Protein AF-A0A2K4IBQ2-F1 (afdb_monomer_lite)

Secondary structure (DSSP, 8-state):
---PEETTEEHHHHHHHHHHHHHHHHHHHHHHHHTT-----HHHHHHH-HHHHHHHHHHHS--TT------PPTT-----SS--TTTTHHHHHTTT-EEEEEEE-TTTTTSSS--TT-TTTTTSSEEEEEEEPPHHHHHHHHHHHHHHHS-PPPSSS-SS--EEEEEE-TTT--EEEEEE-HHHHHHHTHHHHHHHHHHHH--PPP-SSS------HHHHHTTPPPPP------------PPP---S-------SSHHHHHHHHHHHHHHHHTT--

Structure (mmCIF, N/CA/C/O backbone):
data_AF-A0A2K4IBQ2-F1
#
_entry.id   AF-A0A2K4IBQ2-F1
#
loop_
_atom_site.group_PDB
_atom_site.id
_atom_site.type_symbol
_atom_site.label_atom_id
_atom_site.label_alt_id
_atom_site.label_comp_id
_atom_site.label_asym_id
_atom_site.label_entity_id
_atom_site.label_seq_id
_atom_site.pdbx_PDB_ins_code
_atom_site.Cartn_x
_atom_site.Cartn_y
_atom_site.Cartn_z
_atom_site.occupancy
_atom_site.B_iso_or_equiv
_atom_site.auth_seq_id
_atom_site.auth_comp_id
_atom_site.auth_asym_id
_atom_site.auth_atom_id
_atom_site.pdbx_PDB_model_num
ATOM 1 N N . MET A 1 1 ? -8.026 -17.356 6.591 1.00 37.12 1 MET A N 1
ATOM 2 C CA . MET A 1 1 ? -8.397 -17.033 7.988 1.00 37.12 1 MET A CA 1
ATOM 3 C C . MET A 1 1 ? -7.192 -16.357 8.621 1.00 37.12 1 MET A C 1
ATOM 5 O O . MET A 1 1 ? -6.354 -17.032 9.202 1.00 37.12 1 MET A O 1
ATOM 9 N N . ASN A 1 2 ? -7.039 -15.050 8.406 1.00 40.22 2 ASN A N 1
ATOM 10 C CA . ASN A 1 2 ? -5.830 -14.327 8.803 1.00 40.22 2 ASN A CA 1
ATOM 11 C C . ASN A 1 2 ? -6.091 -13.674 10.156 1.00 40.22 2 ASN A C 1
ATOM 13 O O . ASN A 1 2 ? -6.884 -12.743 10.262 1.00 40.22 2 ASN A O 1
ATOM 17 N N . ASN A 1 3 ? -5.485 -14.250 11.186 1.00 39.59 3 ASN A N 1
ATOM 18 C CA . ASN A 1 3 ? -5.593 -13.808 12.565 1.00 39.59 3 ASN A CA 1
ATOM 19 C C . ASN A 1 3 ? -4.588 -12.661 12.770 1.00 39.59 3 ASN A C 1
ATOM 21 O O . ASN A 1 3 ? -3.391 -12.914 12.629 1.00 39.59 3 ASN A O 1
ATOM 25 N N . PRO A 1 4 ? -5.025 -11.415 13.019 1.00 43.09 4 PRO A N 1
ATOM 26 C CA . PRO A 1 4 ? -4.106 -10.298 13.170 1.00 43.09 4 PRO A CA 1
ATOM 27 C C . PRO A 1 4 ? -3.292 -10.458 14.458 1.00 43.09 4 PRO A C 1
ATOM 29 O O . PRO A 1 4 ? -3.833 -10.724 15.535 1.00 43.09 4 PRO A O 1
ATOM 32 N N . THR A 1 5 ? -1.978 -10.334 14.312 1.00 41.09 5 THR A N 1
ATOM 33 C CA . THR A 1 5 ? -0.999 -10.384 15.395 1.00 41.09 5 THR A CA 1
ATOM 34 C C . THR A 1 5 ? -0.807 -8.968 15.925 1.00 41.09 5 THR A C 1
ATOM 36 O O . THR A 1 5 ? -0.371 -8.094 15.178 1.00 41.09 5 THR A O 1
ATOM 39 N N . ILE A 1 6 ? -1.138 -8.741 17.193 1.00 50.38 6 ILE A N 1
ATOM 40 C CA . ILE A 1 6 ? -0.760 -7.531 17.929 1.00 50.38 6 ILE A CA 1
ATOM 41 C C . ILE A 1 6 ? 0.424 -7.971 18.801 1.00 50.38 6 ILE A C 1
ATOM 43 O O . ILE A 1 6 ? 0.304 -8.938 19.546 1.00 50.38 6 ILE A O 1
ATOM 47 N N . ASP A 1 7 ? 1.600 -7.368 18.611 1.00 47.75 7 ASP A N 1
ATOM 48 C CA . ASP A 1 7 ? 2.823 -7.641 19.389 1.00 47.75 7 ASP A CA 1
ATOM 49 C C . ASP A 1 7 ? 3.232 -9.125 19.513 1.00 47.75 7 ASP A C 1
ATOM 51 O O . ASP A 1 7 ? 3.530 -9.639 20.588 1.00 47.75 7 ASP A O 1
ATOM 55 N N . GLY A 1 8 ? 3.248 -9.853 18.391 1.00 53.50 8 GLY A N 1
ATOM 56 C CA . GLY A 1 8 ? 3.723 -11.247 18.340 1.00 53.50 8 GLY A CA 1
ATOM 57 C C . GLY A 1 8 ? 2.769 -12.295 18.935 1.00 53.50 8 GLY A C 1
ATOM 58 O O . GLY A 1 8 ? 2.979 -13.489 18.726 1.00 53.50 8 GLY A O 1
ATOM 59 N N . LEU A 1 9 ? 1.682 -11.880 19.591 1.00 57.78 9 LEU A N 1
ATOM 60 C CA . LEU A 1 9 ? 0.636 -12.753 20.119 1.00 57.78 9 LEU A CA 1
ATOM 61 C C . LEU A 1 9 ? -0.631 -12.616 19.268 1.00 57.78 9 LEU A C 1
ATOM 63 O O . LEU A 1 9 ? -1.171 -11.534 19.043 1.00 57.78 9 LEU A O 1
ATOM 67 N N . SER A 1 10 ? -1.110 -13.738 18.730 1.00 76.00 10 SER A N 1
ATOM 68 C CA . SER A 1 10 ? -2.343 -13.728 17.940 1.00 76.00 10 SER A CA 1
ATOM 69 C C . SER A 1 10 ? -3.549 -13.459 18.847 1.00 76.00 10 SER A C 1
ATOM 71 O O . SER A 1 10 ? -3.606 -13.999 19.951 1.00 76.00 10 SER A O 1
ATOM 73 N N . ARG A 1 11 ? -4.552 -12.699 18.386 1.00 79.12 11 ARG A N 1
ATOM 74 C CA . ARG A 1 11 ? -5.800 -12.457 19.146 1.00 79.12 11 ARG A CA 1
ATOM 75 C C . ARG A 1 11 ? -6.415 -13.751 19.698 1.00 79.12 11 ARG A C 1
ATOM 77 O O . ARG A 1 11 ? -6.799 -13.823 20.857 1.00 79.12 11 ARG A O 1
ATOM 84 N N . LYS A 1 12 ? -6.410 -14.810 18.886 1.00 80.44 12 LYS A N 1
ATOM 85 C CA . LYS A 1 12 ? -6.842 -16.160 19.292 1.00 80.44 12 LYS A CA 1
ATOM 86 C C . LYS A 1 12 ? -6.064 -16.724 20.488 1.00 80.44 12 LYS A C 1
ATOM 88 O O . LYS A 1 12 ? -6.652 -17.423 21.301 1.00 80.44 12 LYS A O 1
ATOM 93 N N . ALA A 1 13 ? -4.767 -16.439 20.603 1.00 83.31 13 ALA A N 1
ATOM 94 C CA . ALA A 1 13 ? -3.964 -16.854 21.754 1.00 83.31 13 ALA A CA 1
ATOM 95 C C . ALA A 1 13 ? -4.383 -16.101 23.028 1.00 83.31 13 ALA A C 1
ATOM 97 O O . ALA A 1 13 ? -4.489 -16.715 24.085 1.00 83.31 13 ALA A O 1
ATOM 98 N N . LEU A 1 14 ? -4.705 -14.807 22.917 1.00 84.44 14 LEU A N 1
ATOM 99 C CA . LEU A 1 14 ? -5.249 -14.013 24.026 1.00 84.44 14 LEU A CA 1
ATOM 100 C C . LEU A 1 14 ? -6.639 -14.516 24.456 1.00 84.44 14 LEU A C 1
ATOM 102 O O . LEU A 1 14 ? -6.890 -14.703 25.644 1.00 84.44 14 LEU A O 1
ATOM 106 N N . GLU A 1 15 ? -7.520 -14.820 23.498 1.00 86.31 15 GLU A N 1
ATOM 107 C CA . GLU A 1 15 ? -8.837 -15.423 23.764 1.00 86.31 15 GLU A CA 1
ATOM 108 C C . GLU A 1 15 ? -8.707 -16.800 24.437 1.00 86.31 15 GLU A C 1
ATOM 110 O O . GLU A 1 15 ? -9.430 -17.107 25.386 1.00 86.31 15 GLU A O 1
ATOM 115 N N . GLN A 1 16 ? -7.756 -17.624 23.984 1.00 89.00 16 GLN A N 1
ATOM 116 C CA . GLN A 1 16 ? -7.459 -18.921 24.593 1.00 89.00 16 GLN A CA 1
ATOM 117 C C . GLN A 1 16 ? -6.915 -18.784 26.019 1.00 89.00 16 GLN A C 1
ATOM 119 O O . GLN A 1 16 ? -7.328 -19.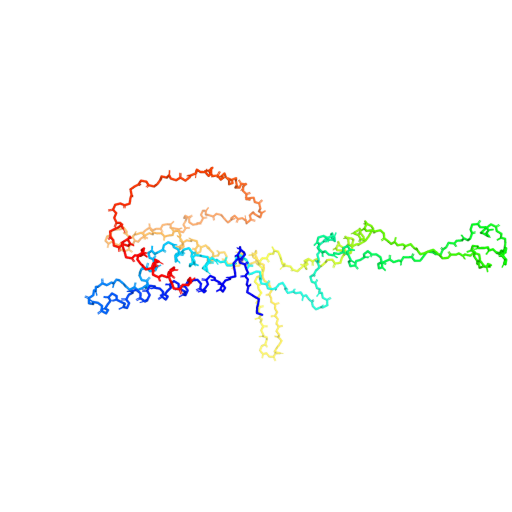553 26.887 1.00 89.00 16 GLN A O 1
ATOM 124 N N . ALA A 1 17 ? -6.042 -17.809 26.280 1.00 88.06 17 ALA A N 1
ATOM 125 C CA . ALA A 1 17 ? -5.514 -17.538 27.615 1.00 88.06 17 ALA A CA 1
ATOM 126 C C . ALA A 1 17 ? -6.625 -17.099 28.582 1.00 88.06 17 ALA A C 1
ATOM 128 O O . ALA A 1 17 ? -6.758 -17.663 29.669 1.00 88.06 17 ALA A O 1
ATOM 129 N N . LEU A 1 18 ? -7.489 -16.170 28.156 1.00 89.44 18 LEU A N 1
ATOM 130 C CA . LEU A 1 18 ? -8.627 -15.715 28.957 1.00 89.44 18 LEU A CA 1
ATOM 131 C C . LEU A 1 18 ? -9.602 -16.867 29.265 1.00 89.44 18 LEU A C 1
ATOM 133 O O . LEU A 1 18 ? -10.096 -16.998 30.386 1.00 89.44 18 LEU A O 1
ATOM 137 N N . LEU A 1 19 ? -9.858 -17.733 28.279 1.00 90.81 19 LEU A N 1
ATOM 138 C CA . LEU A 1 19 ? -10.710 -18.908 28.451 1.00 90.81 19 LEU A CA 1
ATOM 139 C C . LEU A 1 19 ? -10.093 -19.935 29.411 1.00 90.81 19 LEU A C 1
ATOM 141 O O . LEU A 1 19 ? -10.813 -20.527 30.215 1.00 90.81 19 LEU A O 1
ATOM 145 N N . ALA A 1 20 ? -8.778 -20.153 29.338 1.00 90.88 20 ALA A N 1
ATOM 146 C CA . ALA A 1 20 ? -8.067 -21.035 30.258 1.00 90.88 20 ALA A CA 1
ATOM 147 C C . ALA A 1 20 ? -8.159 -20.519 31.700 1.00 90.88 20 ALA A C 1
ATOM 149 O O . ALA A 1 20 ? -8.522 -21.285 32.590 1.00 90.88 20 ALA A O 1
ATOM 150 N N . MET A 1 21 ? -7.944 -19.217 31.915 1.00 89.44 21 MET A N 1
ATOM 151 C CA . MET A 1 21 ? -8.135 -18.592 33.227 1.00 89.44 21 MET A CA 1
ATOM 152 C C . MET A 1 21 ? -9.562 -18.785 33.735 1.00 89.44 21 MET A C 1
ATOM 154 O O . MET A 1 21 ? -9.745 -19.244 34.859 1.00 89.44 21 MET A O 1
ATOM 158 N N . LYS A 1 22 ? -10.581 -18.539 32.898 1.00 91.38 22 LYS A N 1
ATOM 159 C CA . LYS A 1 22 ? -11.984 -18.746 33.292 1.00 91.38 22 LYS A CA 1
ATOM 160 C C . LYS A 1 22 ? -12.249 -20.165 33.801 1.00 91.38 22 LYS A C 1
ATOM 162 O O . LYS A 1 22 ? -12.952 -20.336 34.791 1.00 91.38 22 LYS A O 1
ATOM 167 N N . ARG A 1 23 ? -11.668 -21.180 33.155 1.00 90.69 23 ARG A N 1
ATOM 168 C CA . ARG A 1 23 ? -11.810 -22.582 33.584 1.00 90.69 23 ARG A CA 1
ATOM 169 C C . ARG A 1 23 ? -11.175 -22.849 34.947 1.00 90.69 23 ARG A C 1
ATOM 171 O O . ARG A 1 23 ? -11.737 -23.621 35.712 1.00 90.69 23 ARG A O 1
ATOM 178 N N . ILE A 1 24 ? -10.045 -22.212 35.252 1.00 89.12 24 ILE A N 1
ATOM 179 C CA . ILE A 1 24 ? -9.370 -22.352 36.550 1.00 89.12 24 ILE A CA 1
ATOM 180 C C . ILE A 1 24 ? -10.236 -21.752 37.663 1.00 89.12 24 ILE A C 1
ATOM 182 O O . ILE A 1 24 ? -10.503 -22.428 38.652 1.00 89.12 24 ILE A O 1
ATOM 186 N N . TYR A 1 25 ? -10.739 -20.526 37.475 1.00 88.75 25 TYR A N 1
ATOM 187 C CA . TYR A 1 25 ? -11.632 -19.894 38.454 1.00 88.75 25 TYR A CA 1
ATOM 188 C C . TYR A 1 25 ? -12.931 -20.680 38.647 1.00 88.75 25 TYR A C 1
ATOM 190 O O . TYR A 1 25 ? -13.394 -20.809 39.775 1.00 88.75 25 TYR A O 1
ATOM 198 N N . GLN A 1 26 ? -13.494 -21.239 37.571 1.00 90.50 26 GLN A N 1
ATOM 199 C CA . GLN A 1 26 ? -14.677 -22.092 37.667 1.00 90.50 26 GLN A CA 1
ATOM 200 C C . GLN A 1 26 ? -14.398 -23.354 38.491 1.00 90.50 26 GLN A C 1
ATOM 202 O O . GLN A 1 26 ? -15.150 -23.654 39.408 1.00 90.50 26 GLN A O 1
ATOM 207 N N . ALA A 1 27 ? -13.295 -24.056 38.215 1.00 90.38 27 ALA A N 1
ATOM 208 C CA . ALA A 1 27 ? -12.945 -25.274 38.940 1.00 90.38 27 ALA A CA 1
ATOM 209 C C . ALA A 1 27 ? -12.703 -25.017 40.439 1.00 90.38 27 ALA A C 1
ATOM 211 O O . ALA A 1 27 ? -13.130 -25.813 41.271 1.00 90.38 27 ALA A O 1
ATOM 212 N N . GLY A 1 28 ? -12.048 -23.903 40.786 1.00 87.56 28 GLY A N 1
ATOM 213 C CA . GLY A 1 28 ? -11.855 -23.505 42.183 1.00 87.56 28 GLY A CA 1
ATOM 214 C C . GLY A 1 28 ? -13.169 -23.144 42.880 1.00 87.56 28 GLY A C 1
ATOM 215 O O . GLY A 1 28 ? -13.409 -23.579 44.003 1.00 87.56 28 GLY A O 1
ATOM 216 N N . TYR A 1 29 ? -14.047 -22.403 42.198 1.00 89.00 29 TYR A N 1
ATOM 217 C CA . TYR A 1 29 ? -15.382 -22.085 42.703 1.00 89.00 29 TYR A CA 1
ATOM 218 C C . TYR A 1 29 ? -16.193 -23.353 42.993 1.00 89.00 29 TYR A C 1
ATOM 220 O O . TYR A 1 29 ? -16.695 -23.506 44.104 1.00 89.00 29 TYR A O 1
ATOM 228 N N . ASP A 1 30 ? -16.260 -24.282 42.036 1.00 89.00 30 ASP A N 1
ATOM 229 C CA . ASP A 1 30 ? -17.024 -25.526 42.176 1.00 89.00 30 ASP A CA 1
ATOM 230 C C . ASP A 1 30 ? -16.545 -26.333 43.397 1.00 89.00 30 ASP A C 1
ATOM 232 O O . ASP A 1 30 ? -17.361 -26.759 44.212 1.00 89.00 30 ASP A O 1
ATOM 236 N N . GLN A 1 31 ? -15.226 -26.449 43.599 1.00 89.94 31 GLN A N 1
ATOM 237 C CA . GLN A 1 31 ? -14.650 -27.136 44.763 1.00 89.94 31 GLN A CA 1
ATOM 238 C C . GLN A 1 31 ? -15.016 -26.474 46.098 1.00 89.94 31 GLN A C 1
ATOM 240 O O . GLN A 1 31 ? -15.337 -27.169 47.063 1.00 89.94 31 GLN A O 1
ATOM 245 N N . ILE A 1 32 ? -14.975 -25.140 46.174 1.00 83.75 32 ILE A N 1
ATOM 246 C CA . ILE A 1 32 ? -15.305 -24.415 47.410 1.00 83.75 32 ILE A CA 1
ATOM 247 C C . ILE A 1 32 ? -16.786 -24.597 47.753 1.00 83.75 32 ILE A C 1
ATOM 249 O O . ILE A 1 32 ? -17.125 -24.824 48.916 1.00 83.75 32 ILE A O 1
ATOM 253 N N . ILE A 1 33 ? -17.663 -24.533 46.750 1.00 88.19 33 ILE A N 1
ATOM 254 C CA . ILE A 1 33 ? -19.101 -24.738 46.938 1.00 88.19 33 ILE A CA 1
ATOM 255 C C . ILE A 1 33 ? -19.401 -26.189 47.340 1.00 88.19 33 ILE A C 1
ATOM 257 O O . ILE A 1 33 ? -20.186 -26.411 48.261 1.00 88.19 33 ILE A O 1
ATOM 261 N N . GLU A 1 34 ? -18.748 -27.178 46.721 1.00 90.69 34 GLU A N 1
ATOM 262 C CA . GLU A 1 34 ? -18.882 -28.595 47.095 1.00 90.69 34 GLU A CA 1
ATOM 263 C C . GLU A 1 34 ? -18.425 -28.873 48.534 1.00 90.69 34 GLU A C 1
ATOM 265 O O . GLU A 1 34 ? -19.035 -29.684 49.233 1.00 90.69 34 GLU A O 1
ATOM 270 N N . ALA A 1 35 ? -17.403 -28.162 49.014 1.00 89.50 35 ALA A N 1
ATOM 271 C CA . ALA A 1 35 ? -16.943 -28.231 50.399 1.00 89.50 35 ALA A CA 1
ATOM 272 C C . ALA A 1 35 ? -17.865 -27.499 51.401 1.00 89.50 35 ALA A C 1
ATOM 274 O O . ALA A 1 35 ? -17.574 -27.473 52.598 1.00 89.50 35 ALA A O 1
ATOM 275 N N . GLY A 1 36 ? -18.972 -26.903 50.938 1.00 90.75 36 GLY A N 1
ATOM 276 C CA . GLY A 1 36 ? -19.903 -26.127 51.762 1.00 90.75 36 GLY A CA 1
ATOM 277 C C . GLY A 1 36 ? -19.395 -24.730 52.129 1.00 90.75 36 GLY A C 1
ATOM 278 O O . GLY A 1 36 ? -19.924 -24.106 53.050 1.00 90.75 36 GLY A O 1
ATOM 279 N N . GLY A 1 37 ? -18.360 -24.245 51.442 1.00 85.88 37 GLY A N 1
ATOM 280 C CA . GLY A 1 37 ? -17.843 -22.891 51.583 1.00 85.88 37 GLY A CA 1
ATOM 281 C C . GLY A 1 37 ? -18.672 -21.861 50.817 1.00 85.88 37 GLY A C 1
ATOM 282 O O . GLY A 1 37 ? -19.561 -22.190 50.031 1.00 85.88 37 GLY A O 1
ATOM 283 N N . GLN A 1 38 ? -18.352 -20.585 51.031 1.00 88.06 38 GLN A N 1
ATOM 284 C CA . GLN A 1 38 ? -18.934 -19.478 50.279 1.00 88.06 38 GLN A CA 1
ATOM 285 C C . GLN A 1 38 ? -17.830 -18.730 49.532 1.00 88.06 38 GLN A C 1
ATOM 287 O O . GLN A 1 38 ? -16.824 -18.342 50.122 1.00 88.06 38 GLN A O 1
ATOM 292 N N . CYS A 1 39 ? -18.024 -18.554 48.227 1.00 84.38 39 CYS A N 1
ATOM 293 C CA . CYS A 1 39 ? -17.076 -17.922 47.317 1.00 84.38 39 CYS A CA 1
ATOM 294 C C . CYS A 1 39 ? -17.819 -16.945 46.402 1.00 84.38 39 CYS A C 1
ATOM 296 O O . CYS A 1 39 ? -18.976 -17.184 46.040 1.00 84.38 39 CYS A O 1
ATOM 298 N N . ASP A 1 40 ? -17.152 -15.857 46.024 1.00 88.25 40 ASP A N 1
ATOM 299 C CA . ASP A 1 40 ? -17.647 -14.965 44.981 1.00 88.25 40 ASP A CA 1
ATOM 300 C C . ASP A 1 40 ? -17.691 -15.684 43.627 1.00 88.25 40 ASP A C 1
ATOM 302 O O . ASP A 1 40 ? -16.987 -16.664 43.385 1.00 88.25 40 ASP A O 1
ATOM 306 N N . THR A 1 41 ? -18.523 -15.193 42.710 1.00 87.81 41 THR A N 1
ATOM 307 C CA . THR A 1 41 ? -18.623 -15.798 41.373 1.00 87.81 41 THR A CA 1
ATOM 308 C C . THR A 1 41 ? -17.291 -15.714 40.608 1.00 87.81 41 THR A C 1
ATOM 310 O O . THR A 1 41 ? -16.567 -14.719 40.743 1.00 87.81 41 THR A O 1
ATOM 313 N N . PRO A 1 42 ? -16.971 -16.700 39.748 1.00 86.25 42 PRO A N 1
ATOM 314 C CA . PRO A 1 42 ? -15.776 -16.679 38.902 1.00 86.25 42 PRO A CA 1
ATOM 315 C C . PRO A 1 42 ? -15.625 -15.390 38.091 1.00 86.25 42 PRO A C 1
ATOM 317 O O . PRO A 1 42 ? -14.526 -14.851 37.978 1.00 86.25 42 PRO A O 1
ATOM 320 N N . GLU A 1 43 ? -16.723 -14.849 37.561 1.00 86.81 43 GLU A N 1
ATOM 321 C CA . GLU A 1 43 ? -16.732 -13.576 36.842 1.00 86.81 43 GLU A CA 1
ATOM 322 C C . GLU A 1 43 ? -16.258 -12.403 37.708 1.00 86.81 43 GLU A C 1
ATOM 324 O O . GLU A 1 43 ? -15.477 -11.574 37.231 1.00 86.81 43 GLU A O 1
ATOM 329 N N . TYR A 1 44 ? -16.705 -12.344 38.964 1.00 85.94 44 TYR A N 1
ATOM 330 C CA . TYR A 1 44 ? -16.327 -11.297 39.910 1.00 85.94 44 TYR A CA 1
ATOM 331 C C . TYR A 1 44 ? -14.856 -11.423 40.322 1.00 85.94 44 TYR A C 1
ATOM 333 O O . TYR A 1 44 ? -14.115 -10.441 40.275 1.00 85.94 44 TYR A O 1
ATOM 341 N N . MET A 1 45 ? -14.394 -12.644 40.605 1.00 85.19 45 MET A N 1
ATOM 342 C CA . MET A 1 45 ? -12.982 -12.910 40.900 1.00 85.19 45 MET A CA 1
ATOM 343 C C . MET A 1 45 ? -12.071 -12.526 39.724 1.00 85.19 45 MET A C 1
ATOM 345 O O . MET A 1 45 ? -11.071 -11.833 39.903 1.00 85.19 45 MET A O 1
ATOM 349 N N . MET A 1 46 ? -12.457 -12.882 38.495 1.00 86.75 46 MET A N 1
ATOM 350 C CA . MET A 1 46 ? -11.731 -12.492 37.283 1.00 86.75 46 MET A CA 1
ATOM 351 C C . MET A 1 46 ? -11.797 -10.990 36.979 1.00 86.75 46 MET A C 1
ATOM 353 O O . MET A 1 46 ? -10.981 -10.490 36.212 1.00 86.75 46 MET A O 1
ATOM 357 N N . ALA A 1 47 ? -12.786 -10.252 37.486 1.00 84.75 47 ALA A N 1
ATOM 358 C CA . ALA A 1 47 ? -12.831 -8.798 37.327 1.00 84.75 47 ALA A CA 1
ATOM 359 C C . ALA A 1 47 ? -11.796 -8.095 38.223 1.00 84.75 47 ALA A C 1
ATOM 361 O O . ALA A 1 47 ? -11.258 -7.056 37.834 1.00 84.75 47 ALA A O 1
ATOM 362 N N . GLY A 1 48 ? -11.500 -8.675 39.391 1.00 81.75 48 GLY A N 1
ATOM 363 C CA . GLY A 1 48 ? -10.460 -8.204 40.307 1.00 81.75 48 GLY A CA 1
ATOM 364 C C . GLY A 1 48 ? -9.039 -8.629 39.921 1.00 81.75 48 GLY A C 1
ATOM 365 O O . GLY A 1 48 ? -8.083 -7.994 40.363 1.00 81.75 48 GLY A O 1
ATOM 366 N N . ASP A 1 49 ? -8.890 -9.663 39.089 1.00 86.94 49 ASP A N 1
ATOM 367 C CA . ASP A 1 49 ? -7.583 -10.184 38.692 1.00 86.94 49 ASP A CA 1
ATOM 368 C C . ASP A 1 49 ? -6.850 -9.248 37.698 1.00 86.94 49 ASP A C 1
ATOM 370 O O . ASP A 1 49 ? -7.396 -8.910 36.638 1.00 86.94 49 ASP A O 1
ATOM 374 N N . PRO A 1 50 ? -5.608 -8.820 38.000 1.00 86.06 50 PRO A N 1
ATOM 375 C CA . PRO A 1 50 ? -4.859 -7.897 37.149 1.00 86.06 50 PRO A CA 1
ATOM 376 C C . PRO A 1 50 ? -4.517 -8.500 35.779 1.00 86.06 50 PRO A C 1
ATOM 378 O O . PRO A 1 50 ? -4.603 -7.800 34.772 1.00 86.06 50 PRO A O 1
ATOM 381 N N . THR A 1 51 ? -4.233 -9.803 35.707 1.00 84.62 51 THR A N 1
ATOM 382 C CA . THR A 1 51 ? -3.904 -10.497 34.452 1.00 84.62 51 THR A CA 1
ATOM 383 C C . THR A 1 51 ? -5.128 -10.584 33.540 1.00 84.62 51 THR A C 1
ATOM 385 O O . THR A 1 51 ? -5.051 -10.307 32.343 1.00 84.62 51 THR A O 1
ATOM 388 N N . ALA A 1 52 ? -6.297 -10.912 34.094 1.00 86.31 52 ALA A N 1
ATOM 389 C CA . ALA A 1 52 ? -7.552 -10.961 33.349 1.00 86.31 52 ALA A CA 1
ATOM 390 C C . ALA A 1 52 ? -7.962 -9.573 32.833 1.00 86.31 52 ALA A C 1
ATOM 392 O O . ALA A 1 52 ? -8.500 -9.459 31.727 1.00 86.31 52 ALA A O 1
ATOM 393 N N . ARG A 1 53 ? -7.687 -8.514 33.605 1.00 85.81 53 ARG A N 1
ATOM 394 C CA . ARG A 1 53 ? -7.890 -7.124 33.174 1.00 85.81 53 ARG A CA 1
ATOM 395 C C . ARG A 1 53 ? -6.966 -6.736 32.026 1.00 85.81 53 ARG A C 1
ATOM 397 O O . ARG A 1 53 ? -7.447 -6.147 31.065 1.00 85.81 53 ARG A O 1
ATOM 404 N N . GLU A 1 54 ? -5.684 -7.081 32.097 1.00 85.00 54 GLU A N 1
ATOM 405 C CA . GLU A 1 54 ? -4.725 -6.820 31.017 1.00 85.00 54 GLU A CA 1
ATOM 406 C C . GLU A 1 54 ? -5.095 -7.568 29.732 1.00 85.00 54 GLU A C 1
ATOM 408 O O . GLU A 1 54 ? -5.151 -6.966 28.662 1.00 85.00 54 GLU A O 1
ATOM 413 N N . LEU A 1 55 ? -5.443 -8.856 29.827 1.00 86.06 55 LEU A N 1
ATOM 414 C CA . LEU A 1 55 ? -5.880 -9.647 28.672 1.00 86.06 55 LEU A CA 1
ATOM 415 C C . LEU A 1 55 ? -7.147 -9.077 28.022 1.00 86.06 55 LEU A C 1
ATOM 417 O O . LEU A 1 55 ? -7.221 -9.002 26.795 1.00 86.06 55 LEU A O 1
ATOM 421 N N . ARG A 1 56 ? -8.135 -8.647 28.822 1.00 87.50 56 ARG A N 1
ATOM 422 C CA . ARG A 1 56 ? -9.335 -7.962 28.311 1.00 87.50 56 ARG A CA 1
ATOM 423 C C . ARG A 1 56 ? -8.979 -6.633 27.661 1.00 87.50 56 ARG A C 1
ATOM 425 O O . ARG A 1 56 ? -9.389 -6.403 26.534 1.00 87.50 56 ARG A O 1
ATOM 432 N N . ALA A 1 57 ? -8.145 -5.817 28.302 1.00 84.56 57 ALA A N 1
ATOM 433 C CA . ALA A 1 57 ? -7.697 -4.547 27.741 1.00 84.56 57 ALA A CA 1
ATOM 434 C C . ALA A 1 57 ? -6.965 -4.724 26.401 1.00 84.56 57 ALA A C 1
ATOM 436 O O . ALA A 1 57 ? -7.163 -3.920 25.500 1.00 84.56 57 ALA A O 1
ATOM 437 N N . LEU A 1 58 ? -6.173 -5.788 26.227 1.00 83.62 58 LEU A N 1
ATOM 438 C CA . LEU A 1 58 ? -5.520 -6.113 24.952 1.00 83.62 58 LEU A CA 1
ATOM 439 C C . LEU A 1 58 ? -6.504 -6.596 23.874 1.00 83.62 58 LEU A C 1
ATOM 441 O O . LEU A 1 58 ? -6.285 -6.349 22.689 1.00 83.62 58 LEU A O 1
ATOM 445 N N . LEU A 1 59 ? -7.580 -7.286 24.262 1.00 82.62 59 LEU A N 1
ATOM 446 C CA . LEU A 1 59 ? -8.637 -7.731 23.345 1.00 82.62 59 LEU A CA 1
ATOM 447 C C . LEU A 1 59 ? -9.589 -6.598 22.936 1.00 82.62 59 LEU A C 1
ATOM 449 O O . LEU A 1 59 ? -10.047 -6.573 21.787 1.00 82.62 59 LEU A O 1
ATOM 453 N N . ASP A 1 60 ? -9.868 -5.694 23.874 1.00 81.69 60 ASP A N 1
ATOM 454 C CA . ASP A 1 60 ? -10.735 -4.524 23.726 1.00 81.69 60 ASP A CA 1
ATOM 455 C C . ASP A 1 60 ? -9.985 -3.320 23.155 1.00 81.69 60 ASP A C 1
ATOM 457 O O . ASP A 1 60 ? -10.614 -2.378 22.664 1.00 81.69 60 ASP A O 1
ATOM 461 N N . ALA A 1 61 ? -8.646 -3.350 23.180 1.00 72.62 61 ALA A N 1
ATOM 462 C CA . ALA A 1 61 ? -7.824 -2.364 22.509 1.00 72.62 61 ALA A CA 1
ATOM 463 C C . ALA A 1 61 ? -8.303 -2.272 21.055 1.00 72.62 61 ALA A C 1
ATOM 465 O O . ALA A 1 61 ? -8.341 -3.297 20.357 1.00 72.62 61 ALA A O 1
ATOM 466 N N . PRO A 1 62 ? -8.696 -1.072 20.580 1.00 57.50 62 PRO A N 1
ATOM 467 C CA . PRO A 1 62 ? -9.075 -0.902 19.194 1.00 57.50 62 PRO A CA 1
ATOM 468 C C . PRO A 1 62 ? -7.888 -1.381 18.376 1.00 57.50 62 PRO A C 1
ATOM 470 O O . PRO A 1 62 ? -6.796 -0.824 18.490 1.00 57.50 62 PRO A O 1
ATOM 473 N N . ALA A 1 63 ? -8.094 -2.465 17.620 1.00 53.03 63 ALA A N 1
ATOM 474 C CA . ALA A 1 63 ? -7.092 -3.001 16.718 1.00 53.03 63 ALA A CA 1
ATOM 475 C C . ALA A 1 63 ? -6.564 -1.814 15.918 1.00 53.03 63 ALA A C 1
ATOM 477 O O . ALA A 1 63 ? -7.326 -1.226 15.148 1.00 53.03 63 ALA A O 1
ATOM 478 N N . LEU A 1 64 ? -5.321 -1.409 16.202 1.00 46.03 64 LEU A N 1
ATOM 479 C CA . LEU A 1 64 ? -4.690 -0.236 15.617 1.00 46.03 64 LEU A CA 1
ATOM 480 C C . LEU A 1 64 ? -4.937 -0.285 14.112 1.00 46.03 64 LEU A C 1
ATOM 482 O O . LEU A 1 64 ? -4.413 -1.157 13.427 1.00 46.03 64 LEU A O 1
ATOM 486 N N . ALA A 1 65 ? -5.823 0.600 13.656 1.00 43.59 65 ALA A N 1
ATOM 487 C CA . ALA A 1 65 ? -6.283 0.734 12.286 1.00 43.59 65 ALA A CA 1
ATOM 488 C C . ALA A 1 65 ? -6.524 -0.604 11.556 1.00 43.59 65 ALA A C 1
ATOM 490 O O . ALA A 1 65 ? -5.712 -1.049 10.741 1.00 43.59 65 ALA A O 1
ATOM 491 N N . ARG A 1 66 ? -7.727 -1.173 11.701 1.00 44.25 66 ARG A N 1
ATOM 492 C CA . ARG A 1 66 ? -8.359 -1.786 10.524 1.00 44.25 66 ARG A CA 1
ATOM 493 C C . ARG A 1 66 ? -8.550 -0.669 9.500 1.00 44.25 66 ARG A C 1
ATOM 495 O O . ARG A 1 66 ? -9.573 -0.000 9.497 1.00 44.25 66 ARG A O 1
ATOM 502 N N . GLN A 1 67 ? -7.515 -0.409 8.705 1.00 46.84 67 GLN A N 1
ATOM 503 C CA . GLN A 1 67 ? -7.659 0.364 7.485 1.00 46.84 67 GLN A CA 1
ATOM 504 C C . GLN A 1 67 ? -8.668 -0.415 6.649 1.00 46.84 67 GLN A C 1
ATOM 506 O O . GLN A 1 67 ? -8.458 -1.607 6.399 1.00 46.84 67 GLN A O 1
ATOM 511 N N . ASP A 1 68 ? -9.782 0.222 6.294 1.00 45.88 68 ASP A N 1
ATOM 512 C CA . ASP A 1 68 ? -10.684 -0.322 5.288 1.00 45.88 68 ASP A CA 1
ATOM 513 C C . ASP A 1 68 ? -9.843 -0.806 4.099 1.00 45.88 68 ASP A C 1
ATOM 515 O O . ASP A 1 68 ? -8.839 -0.159 3.768 1.00 45.88 68 ASP A O 1
ATOM 519 N N . PRO A 1 69 ? -10.171 -1.964 3.493 1.00 54.25 69 PRO A N 1
ATOM 520 C CA . PRO A 1 69 ? -9.397 -2.466 2.372 1.00 54.25 69 PRO A CA 1
ATOM 521 C C . PRO A 1 69 ? -9.330 -1.357 1.328 1.00 54.25 69 PRO A C 1
ATOM 523 O O . PRO A 1 69 ? -10.360 -0.917 0.819 1.00 54.25 69 PRO A O 1
ATOM 526 N N . VAL A 1 70 ? -8.113 -0.873 1.061 1.00 66.25 70 VAL A N 1
ATOM 527 C CA . VAL A 1 70 ? -7.876 0.128 0.024 1.00 66.25 70 VAL A CA 1
ATOM 528 C C . VAL A 1 70 ? -8.512 -0.424 -1.244 1.00 66.25 70 VAL A C 1
ATOM 530 O O . VAL A 1 70 ? -8.113 -1.488 -1.716 1.00 66.25 70 VAL A O 1
ATOM 533 N N . ALA A 1 71 ? -9.544 0.251 -1.751 1.00 76.19 71 ALA A N 1
ATOM 534 C CA . ALA A 1 71 ? -10.201 -0.147 -2.984 1.00 76.19 71 ALA A CA 1
ATOM 535 C C . ALA A 1 71 ? -9.205 0.072 -4.129 1.00 76.19 71 ALA A C 1
ATOM 537 O O . ALA A 1 71 ? -8.953 1.204 -4.543 1.00 76.19 71 ALA A O 1
ATOM 538 N N . ILE A 1 72 ? -8.576 -1.011 -4.582 1.00 82.56 72 ILE A N 1
ATOM 539 C CA . ILE A 1 72 ? -7.652 -0.999 -5.714 1.00 82.56 72 ILE A CA 1
ATOM 540 C C . ILE A 1 72 ? -8.509 -1.104 -6.982 1.00 82.56 72 ILE A C 1
ATOM 542 O O . ILE A 1 72 ? -9.265 -2.069 -7.093 1.00 82.56 72 ILE A O 1
ATOM 546 N N . PRO A 1 73 ? -8.430 -0.141 -7.918 1.00 82.50 73 PRO A N 1
ATOM 547 C CA . PRO A 1 73 ? -9.166 -0.224 -9.175 1.00 82.50 73 PRO A CA 1
ATOM 548 C C . PRO A 1 73 ? -8.804 -1.478 -9.979 1.00 82.50 73 PRO A C 1
ATOM 550 O O . PRO A 1 73 ? -7.679 -1.978 -9.891 1.00 82.50 73 PRO A O 1
ATOM 553 N N . ASP A 1 74 ? -9.732 -1.946 -10.812 1.00 83.06 74 ASP A N 1
ATOM 554 C CA . ASP A 1 74 ? -9.493 -3.095 -11.686 1.00 83.06 74 ASP A CA 1
ATOM 555 C C . ASP A 1 74 ? -8.276 -2.857 -12.593 1.00 83.06 74 ASP A C 1
ATOM 557 O O . ASP A 1 74 ? -8.105 -1.788 -13.183 1.00 83.06 74 ASP A O 1
ATOM 561 N N . GLY A 1 75 ? -7.399 -3.860 -12.677 1.00 84.94 75 GLY A N 1
ATOM 562 C CA . GLY A 1 75 ? -6.131 -3.775 -13.408 1.00 84.94 75 GLY A CA 1
ATOM 563 C C . GLY A 1 75 ? -4.968 -3.144 -12.629 1.00 84.94 75 GLY A C 1
ATOM 564 O O . GLY A 1 75 ? -3.854 -3.114 -13.148 1.00 84.94 75 GLY A O 1
ATOM 565 N N . TYR A 1 76 ? -5.182 -2.689 -11.388 1.00 87.19 76 TYR A N 1
ATOM 566 C CA . TYR A 1 76 ? -4.122 -2.194 -10.504 1.00 87.19 76 TYR A CA 1
ATOM 567 C C . TYR A 1 76 ? -3.780 -3.207 -9.404 1.00 87.19 76 TYR A C 1
ATOM 569 O O . TYR A 1 76 ? -4.581 -4.059 -9.024 1.00 87.19 76 TYR A O 1
ATOM 577 N N . CYS A 1 77 ? -2.569 -3.101 -8.856 1.00 87.81 77 CYS A N 1
ATOM 578 C CA . CYS A 1 77 ? -2.132 -3.848 -7.679 1.00 87.81 77 CYS A CA 1
ATOM 579 C C . CYS A 1 77 ? -1.338 -2.944 -6.724 1.00 87.81 77 CYS A C 1
ATOM 581 O O . CYS A 1 77 ? -0.886 -1.857 -7.094 1.00 87.81 77 CYS A O 1
ATOM 583 N N . ILE A 1 78 ? -1.167 -3.389 -5.477 1.00 88.38 78 ILE A N 1
ATOM 584 C CA . ILE A 1 78 ? -0.301 -2.702 -4.514 1.00 88.38 78 ILE A CA 1
ATOM 585 C C . ILE A 1 78 ? 1.151 -3.067 -4.816 1.00 88.38 78 ILE A C 1
ATOM 587 O O . ILE A 1 78 ? 1.518 -4.239 -4.806 1.00 88.38 78 ILE A O 1
ATOM 591 N N . MET A 1 79 ? 1.979 -2.045 -5.021 1.00 90.12 79 MET A N 1
ATOM 592 C CA . MET A 1 79 ? 3.414 -2.175 -5.262 1.00 90.12 79 MET A CA 1
ATOM 593 C C . MET A 1 79 ? 4.211 -1.301 -4.279 1.00 90.12 79 MET A C 1
ATOM 595 O O . MET A 1 79 ? 3.724 -0.250 -3.846 1.00 90.12 79 MET A O 1
ATOM 599 N N . PRO A 1 80 ? 5.436 -1.704 -3.897 1.00 90.62 80 PRO A N 1
ATOM 600 C CA . PRO A 1 80 ? 6.264 -0.939 -2.970 1.00 90.62 80 PRO A CA 1
ATOM 601 C C . PRO A 1 80 ? 6.736 0.378 -3.597 1.00 90.62 80 PRO A C 1
ATOM 603 O O . PRO A 1 80 ? 7.116 0.432 -4.753 1.00 90.62 80 PRO A O 1
ATOM 606 N N . LYS A 1 81 ? 6.823 1.461 -2.820 1.00 89.62 81 LYS A N 1
ATOM 607 C CA . LYS A 1 81 ? 7.297 2.757 -3.355 1.00 89.62 81 LYS A CA 1
ATOM 608 C C . LYS A 1 81 ? 8.769 2.749 -3.792 1.00 89.62 81 LYS A C 1
ATOM 610 O O . LYS A 1 81 ? 9.185 3.630 -4.537 1.00 89.62 81 LYS A O 1
ATOM 615 N N . ARG A 1 82 ? 9.575 1.817 -3.276 1.00 92.25 82 ARG A N 1
ATOM 616 C CA . ARG A 1 82 ? 11.015 1.697 -3.549 1.00 92.25 82 ARG A CA 1
ATOM 617 C C . ARG A 1 82 ? 11.406 0.230 -3.645 1.00 92.25 82 ARG A C 1
ATOM 619 O O . ARG A 1 82 ? 10.898 -0.585 -2.880 1.00 92.25 82 ARG A O 1
ATOM 626 N N . LEU A 1 83 ? 12.346 -0.082 -4.531 1.00 92.38 83 LEU A N 1
ATOM 627 C CA . LEU A 1 83 ? 12.949 -1.409 -4.635 1.00 92.38 83 LEU A CA 1
ATOM 628 C C . LEU A 1 83 ? 14.166 -1.494 -3.720 1.00 92.38 83 LEU A C 1
ATOM 630 O O . LEU A 1 83 ? 15.045 -0.630 -3.775 1.00 92.38 83 LEU A O 1
ATOM 634 N N . THR A 1 84 ? 14.223 -2.526 -2.888 1.00 90.38 84 THR A N 1
ATOM 635 C CA . THR A 1 84 ? 15.345 -2.748 -1.977 1.00 90.38 84 THR A CA 1
ATOM 636 C C . THR A 1 84 ? 15.745 -4.225 -1.978 1.00 90.38 84 THR A C 1
ATOM 638 O O . THR A 1 84 ? 15.116 -5.054 -2.637 1.00 90.38 84 THR A O 1
ATOM 641 N N . ALA A 1 85 ? 16.848 -4.576 -1.317 1.00 87.94 85 ALA A N 1
ATOM 642 C CA . ALA A 1 85 ? 17.200 -5.988 -1.173 1.00 87.94 85 ALA A CA 1
ATOM 643 C C . ALA A 1 85 ? 16.276 -6.673 -0.150 1.00 87.94 85 ALA A C 1
ATOM 645 O O . ALA A 1 85 ? 15.890 -7.823 -0.331 1.00 87.94 85 ALA A O 1
ATOM 646 N N . GLU A 1 86 ? 15.866 -5.932 0.880 1.00 88.12 86 GLU A N 1
ATOM 647 C CA . GLU A 1 86 ? 15.067 -6.398 2.015 1.00 88.12 86 GLU A CA 1
ATOM 648 C C . GLU A 1 86 ? 13.623 -6.716 1.616 1.00 88.12 86 GLU A C 1
ATOM 650 O O . GLU A 1 86 ? 13.016 -7.613 2.192 1.00 88.12 86 GLU A O 1
ATOM 655 N N . ASN A 1 87 ? 13.075 -6.027 0.607 1.00 87.69 87 ASN A N 1
ATOM 656 C CA . ASN A 1 87 ? 11.763 -6.363 0.045 1.00 87.69 87 ASN A CA 1
ATOM 657 C C . ASN A 1 87 ? 11.820 -7.427 -1.067 1.00 87.69 87 ASN A C 1
ATOM 659 O O . ASN A 1 87 ? 10.819 -7.655 -1.742 1.00 87.69 87 ASN A O 1
ATOM 663 N N . GLY A 1 88 ? 12.981 -8.059 -1.276 1.00 89.38 88 GLY A N 1
ATOM 664 C CA . GLY A 1 88 ? 13.176 -9.142 -2.241 1.00 89.38 88 GLY A CA 1
ATOM 665 C C . GLY A 1 88 ? 13.302 -8.699 -3.702 1.00 89.38 88 GLY A C 1
ATOM 666 O O . GLY A 1 88 ? 13.587 -9.529 -4.563 1.00 89.38 88 GLY A O 1
ATOM 667 N N . ALA A 1 89 ? 13.165 -7.405 -4.011 1.00 90.44 89 ALA A N 1
ATOM 668 C CA . ALA A 1 89 ? 13.174 -6.925 -5.393 1.00 90.44 89 ALA A CA 1
ATOM 669 C C . ALA A 1 89 ? 14.511 -7.163 -6.110 1.00 90.44 89 ALA A C 1
ATOM 671 O O . ALA A 1 89 ? 14.526 -7.441 -7.307 1.00 90.44 89 ALA A O 1
ATOM 672 N N . LYS A 1 90 ? 15.639 -7.084 -5.392 1.00 88.19 90 LYS A N 1
ATOM 673 C CA . LYS A 1 90 ? 16.961 -7.310 -5.997 1.00 88.19 90 LYS A CA 1
ATOM 674 C C . LYS A 1 90 ? 17.117 -8.731 -6.531 1.00 88.19 90 LYS A C 1
ATOM 676 O O . LYS A 1 90 ? 17.631 -8.901 -7.627 1.00 88.19 90 LYS A O 1
ATOM 681 N N . ALA A 1 91 ? 16.660 -9.728 -5.779 1.00 89.06 91 ALA A N 1
ATOM 682 C CA . ALA A 1 91 ? 16.732 -11.122 -6.207 1.00 89.06 91 ALA A CA 1
ATOM 683 C C . ALA A 1 91 ? 15.815 -11.404 -7.409 1.00 89.06 91 ALA A C 1
ATOM 685 O O . ALA A 1 91 ? 16.158 -12.228 -8.244 1.00 89.06 91 ALA A O 1
ATOM 686 N N . LEU A 1 92 ? 14.680 -10.702 -7.502 1.00 89.94 92 LEU A N 1
ATOM 687 C CA . LEU A 1 92 ? 13.707 -10.878 -8.583 1.00 89.94 92 LEU A CA 1
ATOM 688 C C . LEU A 1 92 ? 14.101 -10.193 -9.898 1.00 89.94 92 LEU A C 1
ATOM 690 O O . LEU A 1 92 ? 13.693 -10.652 -10.954 1.00 89.94 92 LEU A O 1
ATOM 694 N N . LEU A 1 93 ? 14.818 -9.067 -9.843 1.00 87.88 93 LEU A N 1
ATOM 695 C CA . LEU A 1 93 ? 15.021 -8.203 -11.016 1.00 87.88 93 LEU A CA 1
ATOM 696 C C . LEU A 1 93 ? 16.463 -8.200 -11.536 1.00 87.88 93 LEU A C 1
ATOM 698 O O . LEU A 1 93 ? 16.704 -7.841 -12.688 1.00 87.88 93 LEU A O 1
ATOM 702 N N . LEU A 1 94 ? 17.444 -8.553 -10.703 1.00 85.56 94 LEU A N 1
ATOM 703 C CA . LEU A 1 94 ? 18.846 -8.530 -11.109 1.00 85.56 94 LEU A CA 1
ATOM 704 C C . LEU A 1 94 ? 19.153 -9.712 -12.042 1.00 85.56 94 LEU A C 1
ATOM 706 O O . LEU A 1 94 ? 19.048 -10.862 -11.637 1.00 85.56 94 LEU A O 1
ATOM 710 N N . GLY A 1 95 ? 19.583 -9.419 -13.272 1.00 81.75 95 GLY A N 1
ATOM 711 C CA . GLY A 1 95 ? 19.924 -10.428 -14.288 1.00 81.75 95 GLY A CA 1
ATOM 712 C C . GLY A 1 95 ? 18.825 -10.695 -15.323 1.00 81.75 95 GLY A C 1
ATOM 713 O O . GLY A 1 95 ? 19.137 -11.202 -16.402 1.00 81.75 95 GLY A O 1
ATOM 714 N N . GLU A 1 96 ? 17.589 -10.277 -15.039 1.00 84.38 96 GLU A N 1
ATOM 715 C CA . GLU A 1 96 ? 16.448 -10.387 -15.961 1.00 84.38 96 GLU A CA 1
ATOM 716 C C . GLU A 1 96 ? 16.499 -9.326 -17.070 1.00 84.38 96 GLU A C 1
ATOM 718 O O . GLU A 1 96 ? 16.200 -9.600 -18.231 1.00 84.38 96 GLU A O 1
ATOM 723 N N . PHE A 1 97 ? 16.938 -8.107 -16.742 1.00 82.25 97 PHE A N 1
ATOM 724 C CA . PHE A 1 97 ? 17.019 -7.013 -17.709 1.00 82.25 97 PHE A CA 1
ATOM 725 C C . PHE A 1 97 ? 18.339 -7.042 -18.477 1.00 82.25 97 PHE A C 1
ATOM 727 O O . PHE A 1 97 ? 19.411 -6.765 -17.924 1.00 82.25 97 PHE A O 1
ATOM 734 N N . LYS A 1 98 ? 18.240 -7.331 -19.774 1.00 86.06 98 LYS A N 1
ATOM 735 C CA . LYS A 1 98 ? 19.338 -7.251 -20.737 1.00 86.06 98 LYS A CA 1
ATOM 736 C C . LYS A 1 98 ? 18.915 -6.331 -21.874 1.00 86.06 98 LYS A C 1
ATOM 738 O O . LYS A 1 98 ? 17.843 -6.519 -22.439 1.00 86.06 98 LYS A O 1
ATOM 743 N N . VAL A 1 99 ? 19.740 -5.337 -22.177 1.00 88.56 99 VAL A N 1
ATOM 744 C CA . VAL A 1 99 ? 19.558 -4.458 -23.335 1.00 88.56 99 VAL A CA 1
ATOM 745 C C . VAL A 1 99 ? 20.569 -4.872 -24.387 1.00 88.56 99 VAL A C 1
ATOM 747 O O . VAL A 1 99 ? 21.763 -4.951 -24.106 1.00 88.56 99 VAL A O 1
ATOM 750 N N . GLU A 1 100 ? 20.074 -5.177 -25.577 1.00 90.56 100 GLU A N 1
ATOM 751 C CA . GLU A 1 100 ? 20.895 -5.423 -26.755 1.00 90.56 100 GLU A CA 1
ATOM 752 C C . GLU A 1 100 ? 21.097 -4.086 -27.469 1.00 90.56 100 GLU A C 1
ATOM 754 O O . GLU A 1 100 ? 20.129 -3.398 -27.793 1.00 90.56 100 GLU A O 1
ATOM 759 N N . VAL A 1 101 ? 22.355 -3.683 -27.617 1.00 90.12 101 VAL A N 1
ATOM 760 C CA . VAL A 1 101 ? 22.760 -2.460 -28.309 1.00 90.12 101 VAL A CA 1
ATOM 761 C C . VAL A 1 101 ? 23.548 -2.883 -29.536 1.00 90.12 101 VAL A C 1
ATOM 763 O O . VAL A 1 101 ? 24.542 -3.596 -29.407 1.00 90.12 101 VAL A O 1
ATOM 766 N N . THR A 1 102 ? 23.095 -2.461 -30.710 1.00 89.62 102 THR A N 1
ATOM 767 C CA . THR A 1 102 ? 23.840 -2.629 -31.957 1.00 89.62 102 THR A CA 1
ATOM 768 C C . THR A 1 102 ? 24.767 -1.437 -32.133 1.00 89.62 102 THR A C 1
ATOM 770 O O . THR A 1 102 ? 24.324 -0.295 -32.013 1.00 89.62 102 THR A O 1
ATOM 773 N N . ASN A 1 103 ? 26.045 -1.708 -32.370 1.00 88.56 103 ASN A N 1
ATOM 774 C CA . ASN A 1 103 ? 27.067 -0.701 -32.611 1.00 88.56 103 ASN A CA 1
ATOM 775 C C . ASN A 1 103 ? 27.761 -0.981 -33.944 1.00 88.56 103 ASN A C 1
ATOM 777 O O . ASN A 1 103 ? 27.875 -2.134 -34.361 1.00 88.56 103 ASN A O 1
ATOM 781 N N . GLU A 1 104 ? 28.294 0.066 -34.562 1.00 90.12 104 GLU A N 1
ATOM 782 C CA . GLU A 1 104 ? 29.173 -0.059 -35.723 1.00 90.12 104 GLU A CA 1
ATOM 783 C C . GLU A 1 104 ? 30.456 -0.811 -35.346 1.00 90.12 104 GLU A C 1
ATOM 785 O O . GLU A 1 104 ? 31.003 -0.661 -34.245 1.00 90.12 104 GLU A O 1
ATOM 790 N N . CYS A 1 105 ? 30.932 -1.652 -36.262 1.00 88.81 105 CYS A N 1
ATOM 791 C CA . CYS A 1 105 ? 32.163 -2.401 -36.083 1.00 88.81 105 CYS A CA 1
ATOM 792 C C . CYS A 1 105 ? 33.352 -1.430 -36.031 1.00 88.81 105 CYS A C 1
ATOM 794 O O . CYS A 1 105 ? 33.570 -0.702 -37.000 1.00 88.81 105 CYS A O 1
ATOM 796 N N . PRO A 1 106 ? 34.173 -1.437 -34.968 1.00 86.06 106 PRO A N 1
ATOM 797 C CA . PRO A 1 106 ? 35.321 -0.536 -34.873 1.00 86.06 106 PRO A CA 1
ATOM 798 C C . PRO A 1 106 ? 36.350 -0.757 -35.993 1.00 86.06 106 PRO A C 1
ATOM 800 O O . PRO A 1 106 ? 37.048 0.180 -36.362 1.00 86.06 106 PRO A O 1
ATOM 803 N N . ASP A 1 107 ? 36.412 -1.966 -36.560 1.00 85.44 107 ASP A N 1
ATOM 804 C CA . ASP A 1 107 ? 37.367 -2.323 -37.616 1.00 85.44 107 ASP A CA 1
ATOM 805 C C . ASP A 1 107 ? 36.819 -2.089 -39.033 1.00 85.44 107 ASP A C 1
ATOM 807 O O . ASP A 1 107 ? 37.579 -2.110 -40.000 1.00 85.44 107 ASP A O 1
ATOM 811 N N . CYS A 1 108 ? 35.503 -1.909 -39.184 1.00 87.19 108 CYS A N 1
ATOM 812 C CA . CYS A 1 108 ? 34.852 -1.762 -40.492 1.00 87.19 108 CYS A CA 1
ATOM 813 C C . CYS A 1 108 ? 34.082 -0.450 -40.659 1.00 87.19 108 CYS A C 1
ATOM 815 O O . CYS A 1 108 ? 33.760 -0.102 -41.786 1.00 87.19 108 CYS A O 1
ATOM 817 N N . GLY A 1 109 ? 33.810 0.289 -39.582 1.00 79.31 109 GLY A N 1
ATOM 818 C CA . GLY A 1 109 ? 32.964 1.487 -39.612 1.00 79.31 109 GLY A CA 1
ATOM 819 C C . GLY A 1 109 ? 33.531 2.649 -40.433 1.00 79.31 109 GLY A C 1
ATOM 820 O O . GLY A 1 109 ? 32.780 3.517 -40.860 1.00 79.31 109 GLY A O 1
ATOM 821 N N . GLU A 1 110 ? 34.841 2.663 -40.692 1.00 78.56 110 GLU A N 1
ATOM 822 C CA . GLU A 1 110 ? 35.492 3.669 -41.546 1.00 78.56 110 GLU A CA 1
ATOM 823 C C . GLU A 1 110 ? 35.713 3.193 -42.996 1.00 78.56 110 GLU A C 1
ATOM 825 O O . GLU A 1 110 ? 36.262 3.938 -43.809 1.00 78.56 110 GLU A O 1
ATOM 830 N N . LEU A 1 111 ? 35.319 1.960 -43.333 1.00 80.19 111 LEU A N 1
ATOM 831 C CA . LEU A 1 111 ? 35.465 1.394 -44.676 1.00 80.19 111 LEU A CA 1
ATOM 832 C C . LEU A 1 111 ? 34.169 1.566 -45.481 1.00 80.19 111 LEU A C 1
ATOM 834 O O . LEU A 1 111 ? 33.076 1.438 -44.939 1.00 80.19 111 LEU A O 1
ATOM 838 N N . ASP A 1 112 ? 34.296 1.798 -46.792 1.00 78.62 112 ASP A N 1
ATOM 839 C CA . ASP A 1 112 ? 33.141 1.883 -47.704 1.00 78.62 112 ASP A CA 1
ATOM 840 C C . ASP A 1 112 ? 32.384 0.543 -47.813 1.00 78.62 112 ASP A C 1
ATOM 842 O O . ASP A 1 112 ? 31.176 0.528 -48.047 1.00 78.62 112 ASP A O 1
ATOM 846 N N . GLU A 1 113 ? 33.091 -0.578 -47.625 1.00 81.25 113 GLU A N 1
ATOM 847 C CA . GLU A 1 113 ? 32.528 -1.930 -47.573 1.00 81.25 113 GLU A CA 1
ATOM 848 C C . GLU A 1 113 ? 33.116 -2.699 -46.372 1.00 81.25 113 GLU A C 1
ATOM 850 O O . GLU A 1 113 ? 34.334 -2.653 -46.150 1.00 81.25 113 GLU A O 1
ATOM 855 N N . PRO A 1 114 ? 32.284 -3.405 -45.580 1.00 80.44 114 PRO A N 1
ATOM 856 C CA . PRO A 1 114 ? 32.751 -4.161 -44.428 1.00 80.44 114 PRO A CA 1
ATOM 857 C C . PRO A 1 114 ? 33.615 -5.346 -44.862 1.00 80.44 114 PRO A C 1
ATOM 859 O O . PRO A 1 114 ? 33.348 -6.020 -45.856 1.00 80.44 114 PRO A O 1
ATOM 862 N N . ASN A 1 115 ? 34.667 -5.622 -44.094 1.00 84.38 115 ASN A N 1
ATOM 863 C CA . ASN A 1 115 ? 35.547 -6.745 -44.385 1.00 84.38 115 ASN A CA 1
ATOM 864 C C . ASN A 1 115 ? 34.807 -8.073 -44.147 1.00 84.38 115 ASN A C 1
ATOM 866 O O . ASN A 1 115 ? 34.460 -8.391 -43.009 1.00 84.38 115 ASN A O 1
ATOM 870 N N . GLU A 1 116 ? 34.643 -8.867 -45.211 1.00 82.31 116 GLU A N 1
ATOM 871 C CA . GLU A 1 116 ? 33.972 -10.180 -45.208 1.00 82.31 116 GLU A CA 1
ATOM 872 C C . GLU A 1 116 ? 34.554 -11.179 -44.189 1.00 82.31 116 GLU A C 1
ATOM 874 O O . GLU A 1 116 ? 33.890 -12.141 -43.823 1.00 82.31 116 GLU A O 1
ATOM 879 N N . HIS A 1 117 ? 35.795 -10.971 -43.736 1.00 85.62 117 HIS A N 1
ATOM 880 C CA . HIS A 1 117 ? 36.478 -11.825 -42.757 1.00 85.62 117 HIS A CA 1
ATOM 881 C C . HIS A 1 117 ? 36.786 -11.083 -41.442 1.00 85.62 117 HIS A C 1
ATOM 883 O O . HIS A 1 117 ? 37.782 -11.374 -40.779 1.00 85.62 117 HIS A O 1
ATOM 889 N N . CYS A 1 118 ? 35.979 -10.083 -41.071 1.00 86.25 118 CYS A N 1
ATOM 890 C CA . CYS A 1 118 ? 36.143 -9.357 -39.811 1.00 86.25 118 CYS A CA 1
ATOM 891 C C . CYS A 1 118 ? 35.740 -10.217 -38.600 1.00 86.25 118 CYS A C 1
ATOM 893 O O . CYS A 1 118 ? 34.584 -10.602 -38.484 1.00 86.25 118 CYS A O 1
ATOM 895 N N . GLU A 1 119 ? 36.654 -10.423 -37.645 1.00 86.19 119 GLU A N 1
ATOM 896 C CA . GLU A 1 119 ? 36.422 -11.243 -36.438 1.00 86.19 119 GLU A CA 1
ATOM 897 C C . GLU A 1 119 ? 35.371 -10.669 -35.463 1.00 86.19 119 GLU A C 1
ATOM 899 O O . GLU A 1 119 ? 34.965 -11.347 -34.519 1.00 86.19 119 GLU A O 1
ATOM 904 N N . ILE A 1 120 ? 34.965 -9.408 -35.647 1.00 85.19 120 ILE A N 1
ATOM 905 C CA . ILE A 1 120 ? 34.051 -8.697 -34.739 1.00 85.19 120 ILE A CA 1
ATOM 906 C C . ILE A 1 120 ? 32.614 -8.680 -35.273 1.00 85.19 120 ILE A C 1
ATOM 908 O O . ILE A 1 120 ? 31.676 -8.816 -34.490 1.00 85.19 120 ILE A O 1
ATOM 912 N N . CYS A 1 121 ? 32.436 -8.484 -36.583 1.00 88.06 121 CYS A N 1
ATOM 913 C CA . CYS A 1 121 ? 31.117 -8.326 -37.207 1.00 88.06 121 CYS A CA 1
ATOM 914 C C . CYS A 1 121 ? 30.805 -9.365 -38.290 1.00 88.06 121 CYS A C 1
ATOM 916 O O . CYS A 1 121 ? 29.745 -9.277 -38.896 1.00 88.06 121 CYS A O 1
ATOM 918 N N . ASP A 1 122 ? 31.713 -10.310 -38.566 1.00 85.88 122 ASP A N 1
ATOM 919 C CA . ASP A 1 122 ? 31.551 -11.369 -39.575 1.00 85.88 122 ASP A CA 1
ATOM 920 C C . ASP A 1 122 ? 31.079 -10.853 -40.956 1.00 85.88 122 ASP A C 1
ATOM 922 O O . ASP A 1 122 ? 30.352 -11.530 -41.680 1.00 85.88 122 ASP A O 1
ATOM 926 N N . GLY A 1 123 ? 31.490 -9.633 -41.325 1.00 82.50 123 GLY A N 1
ATOM 927 C CA . GLY A 1 123 ? 31.137 -8.991 -42.596 1.00 82.50 123 GLY A CA 1
ATOM 928 C C . GLY A 1 123 ? 29.837 -8.177 -42.596 1.00 82.50 123 GLY A C 1
ATOM 929 O O . GLY A 1 123 ? 29.513 -7.581 -43.617 1.00 82.50 123 GLY A O 1
ATOM 930 N N . GLU A 1 124 ? 29.120 -8.082 -41.472 1.00 85.06 124 GLU A N 1
ATOM 931 C CA . GLU A 1 124 ? 27.868 -7.309 -41.363 1.00 85.06 124 GLU A CA 1
ATOM 932 C C . GLU A 1 124 ? 28.104 -5.797 -41.167 1.00 85.06 124 GLU A C 1
ATOM 934 O O . GLU A 1 124 ? 27.197 -4.990 -41.341 1.00 85.06 124 GLU A O 1
ATOM 939 N N . GLY A 1 125 ? 29.317 -5.386 -40.778 1.00 84.69 125 GLY A N 1
ATOM 940 C CA . GLY A 1 125 ? 29.664 -3.982 -40.500 1.00 84.69 125 GLY A CA 1
ATOM 941 C C . GLY A 1 125 ? 29.171 -3.450 -39.147 1.00 84.69 125 GLY A C 1
ATOM 942 O O . GLY A 1 125 ? 29.662 -2.425 -38.678 1.00 84.69 125 GLY A O 1
ATOM 943 N N . GLU A 1 126 ? 28.293 -4.181 -38.463 1.00 89.31 126 GLU A N 1
ATOM 944 C CA . GLU A 1 126 ? 27.776 -3.880 -37.125 1.00 89.31 126 GLU A CA 1
ATOM 945 C C . GLU A 1 126 ? 27.841 -5.124 -36.224 1.00 89.31 126 GLU A C 1
ATOM 947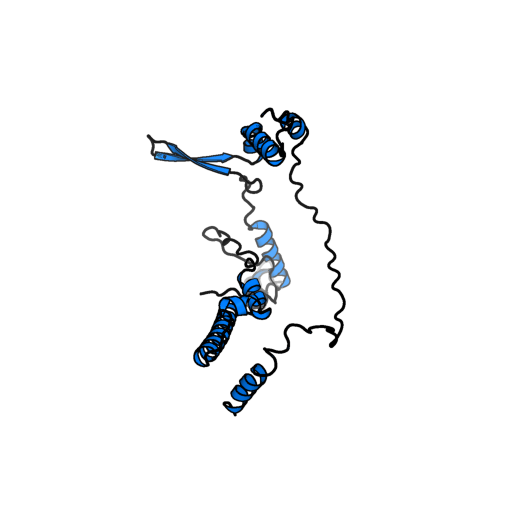 O O . GLU A 1 126 ? 27.835 -6.258 -36.699 1.00 89.31 126 GLU A O 1
ATOM 952 N N . TYR A 1 127 ? 27.898 -4.928 -34.905 1.00 87.75 127 TYR A N 1
ATOM 953 C CA . TYR A 1 127 ? 27.853 -6.013 -33.922 1.00 87.75 127 TYR A CA 1
ATOM 954 C C . TYR A 1 127 ? 26.887 -5.689 -32.780 1.00 87.75 127 TYR A C 1
ATOM 956 O O . TYR A 1 127 ? 26.718 -4.532 -32.384 1.00 87.75 127 TYR A O 1
ATOM 964 N N . SER A 1 128 ? 26.249 -6.722 -32.223 1.00 88.19 128 SER A N 1
ATOM 965 C CA . SER A 1 128 ? 25.327 -6.574 -31.097 1.00 88.19 128 SER A CA 1
ATOM 966 C C . SER A 1 128 ? 25.992 -6.922 -29.765 1.00 88.19 128 SER A C 1
ATOM 968 O O . SER A 1 128 ? 26.586 -7.986 -29.575 1.00 88.19 128 SER A O 1
ATOM 970 N N . GLN A 1 129 ? 25.868 -6.017 -28.796 1.00 86.94 129 GLN A N 1
ATOM 971 C CA . GLN A 1 129 ? 26.341 -6.214 -27.433 1.00 86.94 129 GLN A CA 1
ATOM 972 C C . GLN A 1 129 ? 25.163 -6.286 -26.464 1.00 86.94 129 GLN A C 1
ATOM 974 O O . GLN A 1 129 ? 24.297 -5.413 -26.425 1.00 86.94 129 GLN A O 1
ATOM 979 N N . ARG A 1 130 ? 25.144 -7.326 -25.625 1.00 89.62 130 ARG A N 1
ATOM 980 C CA . ARG A 1 130 ? 24.139 -7.485 -24.567 1.00 89.62 130 ARG A CA 1
ATOM 981 C C . ARG A 1 130 ? 24.663 -6.937 -23.249 1.00 89.62 130 ARG A C 1
ATOM 983 O O . ARG A 1 130 ? 25.520 -7.546 -22.612 1.00 89.62 130 ARG A O 1
ATOM 990 N N . HIS A 1 131 ? 24.097 -5.821 -22.809 1.00 88.12 131 HIS A N 1
ATOM 991 C CA . HIS A 1 131 ? 24.396 -5.213 -21.520 1.00 88.12 131 HIS A CA 1
ATOM 992 C C . HIS A 1 131 ? 23.372 -5.629 -20.471 1.00 88.12 131 HIS A C 1
ATOM 994 O O . HIS A 1 131 ? 22.163 -5.513 -20.671 1.00 88.12 131 HIS A O 1
ATOM 1000 N N . THR A 1 132 ? 23.852 -6.082 -19.318 1.00 88.44 132 THR A N 1
ATOM 1001 C CA . THR A 1 132 ? 23.009 -6.248 -18.135 1.00 88.44 132 THR A CA 1
ATOM 1002 C C . THR A 1 132 ? 22.766 -4.888 -17.490 1.00 88.44 132 THR A C 1
ATOM 1004 O O . THR A 1 132 ? 23.692 -4.100 -17.297 1.00 88.44 132 THR A O 1
ATOM 1007 N N . ILE A 1 133 ? 21.511 -4.600 -17.146 1.00 90.44 133 ILE A N 1
ATOM 1008 C CA . ILE A 1 133 ? 21.173 -3.346 -16.467 1.00 90.44 133 ILE A CA 1
ATOM 1009 C C . ILE A 1 133 ? 21.561 -3.452 -14.995 1.00 90.44 133 ILE A C 1
ATOM 1011 O O . ILE A 1 133 ? 21.214 -4.416 -14.305 1.00 90.44 133 ILE A O 1
ATOM 1015 N N . SER A 1 134 ? 22.299 -2.455 -14.506 1.00 90.56 134 SER A N 1
ATOM 1016 C CA . SER A 1 134 ? 22.778 -2.458 -13.127 1.00 90.56 134 SER A CA 1
ATOM 1017 C C . SER A 1 134 ? 21.627 -2.264 -12.137 1.00 90.56 134 SER A C 1
ATOM 1019 O O . SER A 1 134 ? 20.599 -1.654 -12.440 1.00 90.56 134 SER A O 1
ATOM 1021 N N . TRP A 1 135 ? 21.808 -2.744 -10.904 1.00 90.94 135 TRP A N 1
ATOM 1022 C CA . TRP A 1 135 ? 20.809 -2.582 -9.842 1.00 90.94 135 TRP A CA 1
ATOM 1023 C C . TRP A 1 135 ? 20.411 -1.116 -9.611 1.00 90.94 135 TRP A C 1
ATOM 1025 O O . TRP A 1 135 ? 19.245 -0.812 -9.355 1.00 90.94 135 TRP A O 1
ATOM 1035 N N . ASP A 1 136 ? 21.365 -0.194 -9.722 1.00 91.88 136 ASP A N 1
ATOM 1036 C CA . ASP A 1 136 ? 21.103 1.231 -9.535 1.00 91.88 136 ASP A CA 1
ATOM 1037 C C . ASP A 1 136 ? 20.258 1.819 -10.670 1.00 91.88 136 ASP A C 1
ATOM 1039 O O . ASP A 1 136 ? 19.334 2.590 -10.401 1.00 91.88 136 ASP A O 1
ATOM 1043 N N . GLN A 1 137 ? 20.490 1.387 -11.912 1.00 92.56 137 GLN A N 1
ATOM 1044 C CA . GLN A 1 137 ? 19.657 1.763 -13.057 1.00 92.56 137 GLN A CA 1
ATOM 1045 C C . GLN A 1 137 ? 18.235 1.196 -12.935 1.00 92.56 137 GLN A C 1
ATOM 1047 O O . GLN A 1 137 ? 17.274 1.925 -13.174 1.00 92.56 137 GLN A O 1
ATOM 1052 N N . ILE A 1 138 ? 18.077 -0.055 -12.480 1.00 93.25 138 ILE A N 1
ATOM 1053 C CA . ILE A 1 138 ? 16.755 -0.662 -12.229 1.00 93.25 138 ILE A CA 1
ATOM 1054 C C . ILE A 1 138 ? 15.970 0.163 -11.198 1.00 93.25 138 ILE A C 1
ATOM 1056 O O . ILE A 1 138 ? 14.808 0.502 -11.431 1.00 93.25 138 ILE A O 1
ATOM 1060 N N . LYS A 1 139 ? 16.601 0.550 -10.078 1.00 93.25 139 LYS A N 1
ATOM 1061 C CA . LYS A 1 139 ? 15.967 1.416 -9.064 1.00 93.25 139 LYS A CA 1
ATOM 1062 C C . LYS A 1 139 ? 15.532 2.759 -9.647 1.00 93.25 139 LYS A C 1
ATOM 1064 O O . LYS A 1 139 ? 14.440 3.224 -9.328 1.00 93.25 139 LYS A O 1
ATOM 1069 N N . PHE A 1 140 ? 16.373 3.370 -10.480 1.00 94.00 140 PHE A N 1
ATOM 1070 C CA . PHE A 1 140 ? 16.089 4.662 -11.099 1.00 94.00 140 PHE A CA 1
ATOM 1071 C C . PHE A 1 140 ? 14.905 4.593 -12.076 1.00 94.00 140 PHE A C 1
ATOM 1073 O O . PHE A 1 140 ? 13.980 5.404 -11.994 1.00 94.00 140 PHE A O 1
ATOM 1080 N N . ILE A 1 141 ? 14.892 3.593 -12.963 1.00 93.00 141 ILE A N 1
ATOM 1081 C CA . ILE A 1 141 ? 13.782 3.366 -13.901 1.00 93.00 141 ILE A CA 1
ATOM 1082 C C . ILE A 1 141 ? 12.488 3.132 -13.117 1.00 93.00 141 ILE A C 1
ATOM 1084 O O . ILE A 1 141 ? 11.463 3.755 -13.398 1.00 93.00 141 ILE A O 1
ATOM 1088 N N . TYR A 1 142 ? 12.547 2.302 -12.073 1.00 94.25 142 TYR A N 1
ATOM 1089 C CA . TYR A 1 142 ? 11.394 2.041 -11.223 1.00 94.25 142 TYR A CA 1
ATOM 1090 C C . TYR A 1 142 ? 10.880 3.300 -10.519 1.00 94.25 142 TYR A C 1
ATOM 1092 O O . TYR A 1 142 ? 9.675 3.543 -10.511 1.00 94.25 142 TYR A O 1
ATOM 1100 N N . SER A 1 143 ? 11.763 4.141 -9.964 1.00 93.62 143 SER A N 1
ATOM 1101 C CA . SER A 1 143 ? 11.327 5.387 -9.325 1.00 93.62 143 SER A CA 1
ATOM 1102 C C . SER A 1 143 ? 10.620 6.315 -10.310 1.00 93.62 143 SER A C 1
ATOM 1104 O O . SER A 1 143 ? 9.615 6.921 -9.949 1.00 93.62 143 SER A O 1
ATOM 1106 N N . LYS A 1 144 ? 11.071 6.361 -11.571 1.00 94.75 144 LYS A N 1
ATOM 1107 C CA . LYS A 1 144 ? 10.396 7.129 -12.625 1.00 94.75 144 LYS A CA 1
ATOM 1108 C C . LYS A 1 144 ? 9.027 6.561 -12.981 1.00 94.75 144 LYS A C 1
ATOM 1110 O O . LYS A 1 144 ? 8.077 7.330 -13.114 1.00 94.75 144 LYS A O 1
ATOM 1115 N N . ALA A 1 145 ? 8.898 5.237 -13.052 1.00 92.75 145 ALA A N 1
ATOM 1116 C CA . ALA A 1 145 ? 7.607 4.586 -13.242 1.00 92.75 145 ALA A CA 1
ATOM 1117 C C . ALA A 1 145 ? 6.640 4.903 -12.087 1.00 92.75 145 ALA A C 1
ATOM 1119 O O . ALA A 1 145 ? 5.506 5.302 -12.333 1.00 92.75 145 ALA A O 1
ATOM 1120 N N . VAL A 1 146 ? 7.088 4.816 -10.830 1.00 92.44 146 VAL A N 1
ATOM 1121 C CA . VAL A 1 146 ? 6.261 5.159 -9.658 1.00 92.44 146 VAL A CA 1
ATOM 1122 C C . VAL A 1 146 ? 5.870 6.640 -9.651 1.00 92.44 146 VAL A C 1
ATOM 1124 O O . VAL A 1 146 ? 4.728 6.968 -9.338 1.00 92.44 146 VAL A O 1
ATOM 1127 N N . GLU A 1 147 ? 6.779 7.551 -10.003 1.00 90.12 147 GLU A N 1
ATOM 1128 C CA . GLU A 1 147 ? 6.487 8.989 -10.087 1.00 90.12 147 GLU A CA 1
ATOM 1129 C C . GLU A 1 147 ? 5.440 9.311 -11.165 1.00 90.12 147 GLU A C 1
ATOM 1131 O O . GLU A 1 147 ? 4.520 10.093 -10.906 1.00 90.12 147 GLU A O 1
ATOM 1136 N N . GLY A 1 148 ? 5.572 8.709 -12.351 1.00 88.81 148 GLY A N 1
ATOM 1137 C CA . GLY A 1 148 ? 4.729 8.996 -13.513 1.00 88.81 148 GLY A CA 1
ATOM 1138 C C . GLY A 1 148 ? 3.396 8.245 -13.542 1.00 88.81 148 GLY A C 1
ATOM 1139 O O . GLY A 1 148 ? 2.402 8.805 -13.997 1.00 88.81 148 GLY A O 1
ATOM 1140 N N . LEU A 1 149 ? 3.364 7.002 -13.047 1.00 88.44 149 LEU A N 1
ATOM 1141 C CA . LEU A 1 149 ? 2.224 6.084 -13.186 1.00 88.44 149 LEU A CA 1
ATOM 1142 C C . LEU A 1 149 ? 1.412 5.900 -11.903 1.00 88.44 149 LEU A C 1
ATOM 1144 O O . LEU A 1 149 ? 0.371 5.241 -11.932 1.00 88.44 149 LEU A O 1
ATOM 1148 N N . ARG A 1 150 ? 1.851 6.458 -10.765 1.00 88.44 150 ARG A N 1
ATOM 1149 C CA . ARG A 1 150 ? 1.020 6.443 -9.555 1.00 88.44 150 ARG A CA 1
ATOM 1150 C C . ARG A 1 150 ? -0.331 7.087 -9.845 1.00 88.44 150 ARG A C 1
ATOM 1152 O O . ARG A 1 150 ? -0.403 8.134 -10.494 1.00 88.44 150 ARG A O 1
ATOM 1159 N N . LEU A 1 151 ? -1.387 6.505 -9.283 1.00 82.25 151 LEU A N 1
ATOM 1160 C CA . LEU A 1 151 ? -2.689 7.153 -9.245 1.00 82.25 151 LEU A CA 1
ATOM 1161 C C . LEU A 1 151 ? -2.512 8.509 -8.561 1.00 82.25 151 LEU A C 1
ATOM 1163 O O . LEU A 1 151 ? -2.153 8.594 -7.382 1.00 82.25 151 LEU A O 1
ATOM 1167 N N . LYS A 1 152 ? -2.714 9.584 -9.324 1.00 76.94 152 LYS A N 1
ATOM 1168 C CA . LYS A 1 152 ? -2.933 10.889 -8.716 1.00 76.94 152 LYS A CA 1
ATOM 1169 C C . LYS A 1 152 ? -4.267 10.775 -7.981 1.00 76.94 152 LYS A C 1
ATOM 1171 O O . LYS A 1 152 ? -5.195 10.203 -8.560 1.00 76.94 152 LYS A O 1
ATOM 1176 N N . PRO A 1 153 ? -4.385 11.272 -6.738 1.00 58.94 153 PRO A N 1
ATOM 1177 C CA . PRO A 1 153 ? -5.705 11.434 -6.155 1.00 58.94 153 PRO A CA 1
ATOM 1178 C C . PRO A 1 153 ? -6.528 12.203 -7.184 1.00 58.94 153 PRO A C 1
ATOM 1180 O O . PRO A 1 153 ? -6.056 13.212 -7.723 1.00 58.94 153 PRO A O 1
ATOM 1183 N N . HIS A 1 154 ? -7.677 11.641 -7.555 1.00 48.31 154 HIS A N 1
ATOM 1184 C CA . HIS A 1 154 ? -8.577 12.267 -8.505 1.00 48.31 154 HIS A CA 1
ATOM 1185 C C . HIS A 1 154 ? -8.732 13.723 -8.051 1.00 48.31 154 HIS A C 1
ATOM 1187 O O . HIS A 1 154 ? -9.047 13.967 -6.887 1.00 48.31 154 HIS A O 1
ATOM 1193 N N . GLN A 1 155 ? -8.516 14.706 -8.930 1.00 43.81 155 GLN A N 1
ATOM 1194 C CA . GLN A 1 155 ? -8.969 16.081 -8.673 1.00 43.81 155 GLN A CA 1
ATOM 1195 C C . GLN A 1 155 ? -10.506 16.134 -8.772 1.00 43.81 155 GLN A C 1
ATOM 1197 O O . GLN A 1 155 ? -11.086 16.942 -9.480 1.00 43.81 155 GLN A O 1
ATOM 1202 N N . GLY A 1 156 ? -11.171 15.191 -8.113 1.00 40.44 156 GLY A N 1
ATOM 1203 C CA . GLY A 1 156 ? -12.579 15.189 -7.792 1.00 40.44 156 GLY A CA 1
ATOM 1204 C C . GLY A 1 156 ? -12.633 15.132 -6.279 1.00 40.44 156 GLY A C 1
ATOM 1205 O O . GLY A 1 156 ? -12.462 14.060 -5.720 1.00 40.44 156 GLY A O 1
ATOM 1206 N N . ILE A 1 157 ? -12.755 16.307 -5.657 1.00 45.47 157 ILE A N 1
ATOM 1207 C CA . ILE A 1 157 ? -13.316 16.532 -4.316 1.00 45.47 157 ILE A CA 1
ATOM 1208 C C . ILE A 1 157 ? -13.073 15.359 -3.339 1.00 45.47 157 ILE A C 1
ATOM 1210 O O . ILE A 1 157 ? -14.005 14.746 -2.837 1.00 45.47 157 ILE A O 1
ATOM 1214 N N . SER A 1 158 ? -11.813 14.993 -3.096 1.00 43.09 158 SER A N 1
ATOM 1215 C CA . SER A 1 158 ? -11.457 13.934 -2.134 1.00 43.09 158 SER A CA 1
ATOM 1216 C C . SER A 1 158 ? -10.433 14.419 -1.105 1.00 43.09 158 SER A C 1
ATOM 1218 O O . SER A 1 158 ? -9.625 13.647 -0.592 1.00 43.09 158 SER A O 1
ATOM 1220 N N . GLY A 1 159 ? -10.442 15.728 -0.852 1.00 43.97 159 GLY A N 1
ATOM 1221 C CA . GLY A 1 159 ? -9.734 16.392 0.245 1.00 43.97 159 GLY A CA 1
ATOM 1222 C C . GLY A 1 159 ? -10.616 17.379 1.017 1.00 43.97 159 GLY A C 1
ATOM 1223 O O . GLY A 1 159 ? -10.148 18.008 1.955 1.00 43.97 159 GLY A O 1
ATOM 1224 N N . GLN A 1 160 ? -11.888 17.504 0.638 1.00 45.09 160 GLN A N 1
ATOM 1225 C CA . GLN A 1 160 ? -12.926 18.068 1.488 1.00 45.09 160 GLN A CA 1
ATOM 1226 C C . GLN A 1 160 ? -13.918 16.941 1.720 1.00 45.09 160 GLN A C 1
ATOM 1228 O O . GLN A 1 160 ? -14.328 16.296 0.757 1.00 45.09 160 GLN A O 1
ATOM 1233 N N . GLU A 1 161 ? -14.234 16.661 2.979 1.00 52.81 161 GLU A N 1
ATOM 1234 C CA . GLU A 1 161 ? -15.280 15.724 3.382 1.00 52.81 161 GLU A CA 1
ATOM 1235 C C . GLU A 1 161 ? -16.596 16.161 2.726 1.00 52.81 161 GLU A C 1
ATOM 1237 O O . GLU A 1 161 ? -17.290 17.051 3.209 1.00 52.81 161 GLU A O 1
ATOM 1242 N N . GLY A 1 162 ? -16.869 15.624 1.539 1.00 56.12 162 GLY A N 1
ATOM 1243 C CA . GLY A 1 162 ? -18.043 15.959 0.757 1.00 56.12 162 GLY A CA 1
ATOM 1244 C C . GLY A 1 162 ? -19.135 14.929 1.000 1.00 56.12 162 GLY A C 1
ATOM 1245 O O . GLY A 1 162 ? -18.906 13.728 0.847 1.00 56.12 162 GLY A O 1
ATOM 1246 N N . LEU A 1 163 ? -20.327 15.381 1.372 1.00 71.44 163 LEU A N 1
ATOM 1247 C CA . LEU A 1 163 ? -21.498 14.520 1.499 1.00 71.44 163 LEU A CA 1
ATOM 1248 C C . LEU A 1 163 ? -22.066 14.260 0.101 1.00 71.44 163 LEU A C 1
ATOM 1250 O O . LEU A 1 163 ? -22.235 15.191 -0.682 1.00 71.44 163 LEU A O 1
ATOM 1254 N N . THR A 1 164 ? -22.377 13.006 -0.232 1.00 72.62 164 THR A N 1
ATOM 1255 C CA . THR A 1 164 ? -23.022 12.669 -1.511 1.00 72.62 164 THR A CA 1
ATOM 1256 C C . THR A 1 164 ? -24.419 12.112 -1.284 1.00 72.62 164 THR A C 1
ATOM 1258 O O . THR A 1 164 ? -24.633 11.230 -0.455 1.00 72.62 164 THR A O 1
ATOM 1261 N N . PHE A 1 165 ? -25.379 12.619 -2.051 1.00 75.94 165 PHE A N 1
ATOM 1262 C CA . PHE A 1 165 ? -26.789 12.261 -1.972 1.00 75.94 165 PHE A CA 1
ATOM 1263 C C . PHE A 1 165 ? -27.242 11.684 -3.312 1.00 75.94 165 PHE A C 1
ATOM 1265 O O . PHE A 1 165 ? -26.937 12.228 -4.377 1.00 75.94 165 PHE A O 1
ATOM 1272 N N . LYS A 1 166 ? -27.964 10.561 -3.271 1.00 82.31 166 LYS A N 1
ATOM 1273 C CA . LYS A 1 166 ? -28.496 9.892 -4.464 1.00 82.31 166 LYS A CA 1
ATOM 1274 C C . LYS A 1 166 ? -29.985 10.174 -4.590 1.00 82.31 166 LYS A C 1
ATOM 1276 O O . LYS A 1 166 ? -30.741 9.887 -3.666 1.00 82.31 166 LYS A O 1
ATOM 1281 N N . TYR A 1 167 ? -30.399 10.653 -5.754 1.00 77.25 167 TYR A N 1
ATOM 1282 C CA . TYR A 1 167 ? -31.793 10.925 -6.084 1.00 77.25 167 TYR A CA 1
ATOM 1283 C C . TYR A 1 167 ? -32.211 10.057 -7.264 1.00 77.25 167 TYR A C 1
ATOM 1285 O O . TYR A 1 167 ? -31.445 9.879 -8.211 1.00 77.25 167 TYR A O 1
ATOM 1293 N N . ARG A 1 168 ? -33.418 9.496 -7.202 1.00 81.88 168 ARG A N 1
ATOM 1294 C CA . ARG A 1 168 ? -34.016 8.725 -8.294 1.00 81.88 168 ARG A CA 1
ATOM 1295 C C . ARG A 1 168 ? -35.207 9.497 -8.829 1.00 81.88 168 ARG A C 1
ATOM 1297 O O . ARG A 1 168 ? -36.109 9.819 -8.060 1.00 81.88 168 ARG A O 1
ATOM 1304 N N . ASP A 1 169 ? -35.221 9.739 -10.131 1.00 77.12 169 ASP A N 1
ATOM 1305 C CA . ASP A 1 169 ? -36.395 10.290 -10.792 1.00 77.12 169 ASP A CA 1
ATOM 1306 C C . ASP A 1 169 ? -37.496 9.208 -10.886 1.00 77.12 169 ASP A C 1
ATOM 1308 O O . ASP A 1 169 ? -37.235 8.100 -11.375 1.00 77.12 169 ASP A O 1
ATOM 1312 N N . PRO A 1 170 ? -38.718 9.480 -10.395 1.00 73.62 170 PRO A N 1
ATOM 1313 C CA . PRO A 1 170 ? -39.777 8.477 -10.321 1.00 73.62 170 PRO A CA 1
ATOM 1314 C C . PRO A 1 170 ? -40.386 8.105 -11.683 1.00 73.62 170 PRO A C 1
ATOM 1316 O O . PRO A 1 170 ? -41.020 7.057 -11.778 1.00 73.62 170 PRO A O 1
ATOM 1319 N N . ALA A 1 171 ? -40.195 8.910 -12.732 1.00 74.25 171 ALA A N 1
ATOM 1320 C CA . ALA A 1 171 ? -40.758 8.666 -14.061 1.00 74.25 171 ALA A CA 1
ATOM 1321 C C . ALA A 1 171 ? -39.759 7.991 -15.017 1.00 74.25 171 ALA A C 1
ATOM 1323 O O . ALA A 1 171 ? -40.137 7.126 -15.803 1.00 74.25 171 ALA A O 1
ATOM 1324 N N . SER A 1 172 ? -38.480 8.355 -14.937 1.00 75.94 172 SER A N 1
ATOM 1325 C CA . SER A 1 172 ? -37.416 7.864 -15.825 1.00 75.94 172 SER A CA 1
ATOM 1326 C C . SER A 1 172 ? -36.547 6.767 -15.202 1.00 75.94 172 SER A C 1
ATOM 1328 O O . SER A 1 172 ? -35.741 6.155 -15.898 1.00 75.94 172 SER A O 1
ATOM 1330 N N . SER A 1 173 ? -36.699 6.496 -13.896 1.00 65.56 173 SER A N 1
ATOM 1331 C CA . SER A 1 173 ? -35.841 5.587 -13.113 1.00 65.56 173 SER A CA 1
ATOM 1332 C C . SER A 1 173 ? -34.346 5.936 -13.126 1.00 65.56 173 SER A C 1
ATOM 1334 O O . SER A 1 173 ? -33.536 5.162 -12.605 1.00 65.56 173 SER A O 1
ATOM 1336 N N . GLU A 1 174 ? -33.977 7.099 -13.664 1.00 67.50 174 GLU A N 1
ATOM 1337 C CA . GLU A 1 174 ? -32.608 7.588 -13.721 1.00 67.50 174 GLU A CA 1
ATOM 1338 C C . GLU A 1 174 ? -32.140 7.995 -12.319 1.00 67.50 174 GLU A C 1
ATOM 1340 O O . GLU A 1 174 ? -32.866 8.641 -11.558 1.00 67.50 174 GLU A O 1
ATOM 1345 N N . VAL A 1 175 ? -30.920 7.591 -11.957 1.00 74.69 175 VAL A N 1
ATOM 1346 C CA . VAL A 1 175 ? -30.312 7.932 -10.668 1.00 74.69 175 VAL A CA 1
ATOM 1347 C C . VAL A 1 175 ? -29.268 9.016 -10.886 1.00 74.69 175 VAL A C 1
ATOM 1349 O O . VAL A 1 175 ? -28.317 8.832 -11.645 1.00 74.69 175 VAL A O 1
ATOM 1352 N N . ARG A 1 176 ? -29.428 10.138 -10.186 1.00 69.62 176 ARG A N 1
ATOM 1353 C CA . ARG A 1 176 ? -28.484 11.257 -10.167 1.00 69.62 176 ARG A CA 1
ATOM 1354 C C . ARG A 1 176 ? -27.800 11.323 -8.808 1.00 69.62 176 ARG A C 1
ATOM 1356 O O . ARG A 1 176 ? -28.418 11.068 -7.775 1.00 69.62 176 ARG A O 1
ATOM 1363 N N . ILE A 1 177 ? -26.513 11.649 -8.815 1.00 76.12 177 ILE A N 1
ATOM 1364 C CA . ILE A 1 177 ? -25.705 11.796 -7.604 1.00 76.12 177 ILE A CA 1
ATOM 1365 C C . ILE A 1 177 ? -25.301 13.259 -7.502 1.00 76.12 177 ILE A C 1
ATOM 1367 O O . ILE A 1 177 ? -24.739 13.806 -8.448 1.00 76.12 177 ILE A O 1
ATOM 1371 N N . VAL A 1 178 ? -25.595 13.873 -6.362 1.00 78.94 178 VAL A N 1
ATOM 1372 C CA . VAL A 1 178 ? -25.219 15.251 -6.043 1.00 78.94 178 VAL A CA 1
ATOM 1373 C C . VAL A 1 178 ? -24.222 15.206 -4.894 1.00 78.94 178 VAL A C 1
ATOM 1375 O O . VAL A 1 178 ? -24.472 14.537 -3.894 1.00 78.94 178 VAL A O 1
ATOM 1378 N N . GLY A 1 179 ? -23.086 15.878 -5.050 1.00 74.50 179 GLY A N 1
ATOM 1379 C CA . GLY A 1 179 ? -22.113 16.079 -3.979 1.00 74.50 179 GLY A CA 1
ATOM 1380 C C . GLY A 1 179 ? -22.244 17.483 -3.402 1.00 74.50 179 GLY A C 1
ATOM 1381 O O . GLY A 1 179 ? -22.480 18.418 -4.159 1.00 74.50 179 GLY A O 1
ATOM 1382 N N . LEU A 1 180 ? -22.082 17.609 -2.090 1.00 76.25 180 LEU A N 1
ATOM 1383 C CA . LEU A 1 180 ? -21.933 18.874 -1.378 1.00 76.25 180 LEU A CA 1
ATOM 1384 C C . LEU A 1 180 ? -20.596 18.869 -0.649 1.00 76.25 180 LEU A C 1
ATOM 1386 O O . LEU A 1 180 ? -20.229 17.871 -0.031 1.00 76.25 180 LEU A O 1
ATOM 1390 N N . THR A 1 181 ? -19.876 19.976 -0.697 1.00 76.94 181 THR A N 1
ATOM 1391 C CA . THR A 1 181 ? -18.656 20.203 0.079 1.00 76.94 181 THR A CA 1
ATOM 1392 C C . THR A 1 181 ? -18.990 20.624 1.512 1.00 76.94 181 THR A C 1
ATOM 1394 O O . THR A 1 181 ? -20.067 21.154 1.783 1.00 76.94 181 THR A O 1
ATOM 1397 N N . LYS A 1 182 ? -18.045 20.438 2.444 1.00 73.88 182 LYS A N 1
ATOM 1398 C CA . LYS A 1 182 ? -18.163 20.935 3.826 1.00 73.88 182 LYS A CA 1
ATOM 1399 C C . LYS A 1 182 ? -18.533 22.425 3.876 1.00 73.88 182 LYS A C 1
ATOM 1401 O O . LYS A 1 182 ? -19.391 22.796 4.662 1.00 73.88 182 LYS A O 1
ATOM 1406 N N . ALA A 1 183 ? -17.961 23.246 2.991 1.00 70.69 183 ALA A N 1
ATOM 1407 C CA . ALA A 1 183 ? -18.261 24.676 2.907 1.00 70.69 183 ALA A CA 1
ATOM 1408 C C . ALA A 1 183 ? -19.716 24.960 2.486 1.00 70.69 183 ALA A C 1
ATOM 1410 O O . ALA A 1 183 ? -20.382 25.772 3.117 1.00 70.69 183 ALA A O 1
ATOM 1411 N N . GLU A 1 184 ? -20.229 24.255 1.472 1.00 73.38 184 GLU A N 1
ATOM 1412 C CA . GLU A 1 184 ? -21.618 24.418 1.008 1.00 73.38 184 GLU A CA 1
ATOM 1413 C C . GLU A 1 184 ? -22.636 23.968 2.068 1.00 73.38 184 GLU A C 1
ATOM 1415 O O . GLU A 1 184 ? -23.687 24.583 2.232 1.00 73.38 184 GLU A O 1
ATOM 1420 N N . VAL A 1 185 ? -22.317 22.910 2.822 1.00 78.25 185 VAL A N 1
ATOM 1421 C CA . VAL A 1 185 ? -23.147 22.445 3.946 1.00 78.25 185 VAL A CA 1
ATOM 1422 C C . VAL A 1 185 ? -23.106 23.442 5.104 1.00 78.25 185 VAL A C 1
ATOM 1424 O O . VAL A 1 185 ? -24.136 23.738 5.700 1.00 78.25 185 VAL A O 1
ATOM 1427 N N . GLU A 1 186 ? -21.927 23.971 5.418 1.00 74.69 186 GLU A N 1
ATOM 1428 C CA . GLU A 1 186 ? -21.728 24.963 6.474 1.00 74.69 186 GLU A CA 1
ATOM 1429 C C . GLU A 1 186 ? -22.472 26.274 6.211 1.00 74.69 186 GLU A C 1
ATOM 1431 O O . GLU A 1 186 ? -23.018 26.857 7.145 1.00 74.69 186 GLU A O 1
ATOM 1436 N N . GLU A 1 187 ? -22.493 26.736 4.962 1.00 75.00 187 GLU A N 1
ATOM 1437 C CA . GLU A 1 187 ? -23.239 27.927 4.552 1.00 75.00 187 GLU A CA 1
ATOM 1438 C C . GLU A 1 187 ? -24.752 27.671 4.580 1.00 75.00 187 GLU A C 1
ATOM 1440 O O . GLU A 1 187 ? -25.512 28.489 5.091 1.00 75.00 187 GLU A O 1
ATOM 1445 N N . GLY A 1 188 ? -25.195 26.504 4.104 1.00 77.88 188 GLY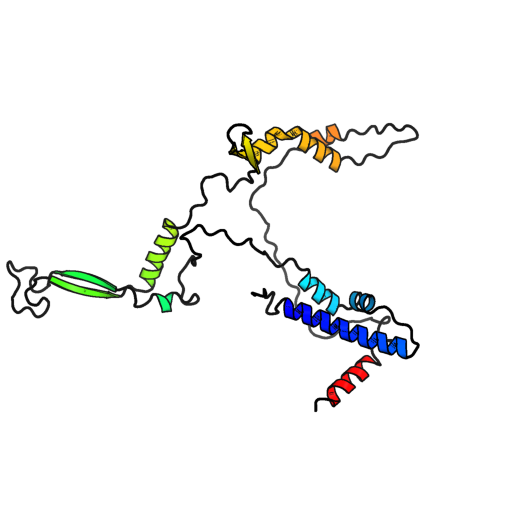 A N 1
ATOM 1446 C CA . GLY A 1 188 ? -26.615 26.152 4.055 1.00 77.88 188 GLY A CA 1
ATOM 1447 C C . GLY A 1 188 ? -27.242 25.755 5.398 1.00 77.88 188 GLY A C 1
ATOM 1448 O O . GLY A 1 188 ? -28.467 25.719 5.498 1.00 77.88 188 GLY A O 1
ATOM 1449 N N . MET A 1 189 ? -26.439 25.430 6.419 1.00 82.12 189 MET A N 1
ATOM 1450 C CA . MET A 1 189 ? -26.908 24.936 7.726 1.00 82.12 189 MET A CA 1
ATOM 1451 C C . MET A 1 189 ? -26.441 25.784 8.919 1.00 82.12 189 MET A C 1
ATOM 1453 O O . MET A 1 189 ? -26.431 25.290 10.049 1.00 82.12 189 MET A O 1
ATOM 1457 N N . GLN A 1 190 ? -26.058 27.043 8.695 1.00 77.25 190 GLN A N 1
ATOM 1458 C CA . GLN A 1 190 ? -25.536 27.931 9.741 1.00 77.25 190 GLN A CA 1
ATOM 1459 C C . GLN A 1 190 ? -26.445 27.988 10.984 1.00 77.25 190 GLN A C 1
ATOM 1461 O O . GLN A 1 190 ? -25.967 27.795 12.102 1.00 77.25 190 GLN A O 1
ATOM 1466 N N . ASP A 1 191 ? -27.756 28.141 10.786 1.00 79.56 191 ASP A N 1
ATOM 1467 C CA . ASP A 1 191 ? -28.736 28.225 11.876 1.00 79.56 191 ASP A CA 1
ATOM 1468 C C . ASP A 1 191 ? -28.795 26.932 12.700 1.00 79.56 191 ASP A C 1
ATOM 1470 O O . ASP A 1 191 ? -28.758 26.958 13.928 1.00 79.56 191 ASP A O 1
ATOM 1474 N N . THR A 1 192 ? -28.787 25.771 12.036 1.00 82.69 192 THR A N 1
ATOM 1475 C CA . THR A 1 192 ? -28.796 24.464 12.713 1.00 82.69 192 THR A CA 1
ATOM 1476 C C . THR A 1 192 ? -27.517 24.228 13.519 1.00 82.69 192 THR A C 1
ATOM 1478 O O . THR A 1 192 ? -27.545 23.574 14.565 1.00 82.69 192 THR A O 1
ATOM 1481 N N . LEU A 1 193 ? -26.376 24.730 13.040 1.00 82.94 193 LEU A N 1
ATOM 1482 C CA . LEU A 1 193 ? -25.107 24.638 13.760 1.00 82.94 193 LEU A CA 1
ATOM 1483 C C . LEU A 1 193 ? -25.102 25.549 14.994 1.00 82.94 193 LEU A C 1
ATOM 1485 O O . LEU A 1 193 ? -24.678 25.105 16.062 1.00 82.94 193 LEU A O 1
ATOM 1489 N N . HIS A 1 194 ? -25.624 26.772 14.873 1.00 80.94 194 HIS A N 1
ATOM 1490 C CA . HIS A 1 194 ? -25.771 27.698 15.997 1.00 80.94 194 HIS A CA 1
ATOM 1491 C C . HIS A 1 194 ? -26.735 27.163 17.061 1.00 80.94 194 HIS A C 1
ATOM 1493 O O . HIS A 1 194 ? -26.381 27.146 18.235 1.00 80.94 194 HIS A O 1
ATOM 1499 N N . GLU A 1 195 ? -27.897 26.626 16.679 1.00 83.44 195 GLU A N 1
ATOM 1500 C CA . GLU A 1 195 ? -28.843 26.020 17.629 1.00 83.44 195 GLU A CA 1
ATOM 1501 C C . GLU A 1 195 ? -28.204 24.885 18.440 1.00 83.44 195 GLU A C 1
ATOM 1503 O O . GLU A 1 195 ? -28.388 24.789 19.656 1.00 83.44 195 GLU A O 1
ATOM 1508 N N . LYS A 1 196 ? -27.405 24.034 17.784 1.00 83.88 196 LYS A N 1
ATOM 1509 C CA . LYS A 1 196 ? -26.679 22.957 18.468 1.00 83.88 196 LYS A CA 1
ATOM 1510 C C . LYS A 1 196 ? -25.599 23.477 19.410 1.00 83.88 196 LYS A C 1
ATOM 1512 O O . LYS A 1 196 ? -25.422 22.891 20.477 1.00 83.88 196 LYS A O 1
ATOM 1517 N N . LEU A 1 197 ? -24.889 24.542 19.039 1.00 82.00 197 LEU A N 1
ATOM 1518 C CA . LEU A 1 197 ? -23.898 25.178 19.906 1.00 82.00 197 LEU A CA 1
ATOM 1519 C C . LEU A 1 197 ? -24.569 25.787 21.142 1.00 82.00 197 LEU A C 1
ATOM 1521 O O . LEU A 1 197 ? -24.162 25.493 22.266 1.00 82.00 197 LEU A O 1
ATOM 1525 N N . THR A 1 198 ? -25.646 26.549 20.949 1.00 81.00 198 THR A N 1
ATOM 1526 C CA . THR A 1 198 ? -26.434 27.130 22.040 1.00 81.00 198 THR A CA 1
ATOM 1527 C C . THR A 1 198 ? -26.933 26.039 22.984 1.00 81.00 198 THR A C 1
ATOM 1529 O O . THR A 1 198 ? -26.769 26.164 24.193 1.00 81.00 198 THR A O 1
ATOM 1532 N N . ALA A 1 199 ? -27.448 24.920 22.466 1.00 83.31 199 ALA A N 1
ATOM 1533 C CA . ALA A 1 199 ? -27.901 23.798 23.292 1.00 83.31 199 ALA A CA 1
ATOM 1534 C C . ALA A 1 199 ? -26.778 23.132 24.112 1.00 83.31 199 ALA A C 1
ATOM 1536 O O . ALA A 1 199 ? -27.038 22.638 25.205 1.00 83.31 199 ALA A O 1
ATOM 1537 N N . GLN A 1 200 ? -25.538 23.109 23.612 1.00 79.75 200 GLN A N 1
ATOM 1538 C CA . GLN A 1 200 ? -24.394 22.577 24.365 1.00 79.75 200 GLN A CA 1
ATOM 1539 C C . GLN A 1 200 ? -23.929 23.519 25.478 1.00 79.75 200 GLN A C 1
ATOM 1541 O O . GLN A 1 200 ? -23.468 23.058 26.523 1.00 79.75 200 GLN A O 1
ATOM 1546 N N . LEU A 1 201 ? -24.028 24.829 25.252 1.00 76.50 201 LEU A N 1
ATOM 1547 C CA . LEU A 1 201 ? -23.563 25.848 26.193 1.00 76.50 201 LEU A CA 1
ATOM 1548 C C . LEU A 1 201 ? -24.614 26.206 27.250 1.00 76.50 201 LEU A C 1
ATOM 1550 O O . LEU A 1 201 ? -24.264 26.656 28.340 1.00 76.50 201 LEU A O 1
ATOM 1554 N N . CYS A 1 202 ? -25.896 26.013 26.950 1.00 77.94 202 CYS A N 1
ATOM 1555 C CA . CYS A 1 202 ? -26.977 26.488 27.799 1.00 77.94 202 CYS A CA 1
ATOM 1556 C C . CYS A 1 202 ? -27.250 25.537 28.976 1.00 77.94 202 CYS A C 1
ATOM 1558 O O . CYS A 1 202 ? -27.837 24.470 28.811 1.00 77.94 202 CYS A O 1
ATOM 1560 N N . GLN A 1 203 ? -26.833 25.942 30.179 1.00 70.25 203 GLN A N 1
ATOM 1561 C CA . GLN A 1 203 ? -26.989 25.190 31.437 1.00 70.25 203 GLN A CA 1
ATOM 1562 C C . GLN A 1 203 ? -27.813 25.974 32.469 1.00 70.25 203 GLN A C 1
ATOM 1564 O O . GLN A 1 203 ? -27.428 26.102 33.628 1.00 70.25 203 GLN A O 1
ATOM 1569 N N . CYS A 1 204 ? -28.919 26.583 32.049 1.00 73.94 204 CYS A N 1
ATOM 1570 C CA . CYS A 1 204 ? -29.661 27.489 32.923 1.00 73.94 204 CYS A CA 1
ATOM 1571 C C . CYS A 1 204 ? -30.506 26.722 33.938 1.00 73.94 204 CYS A C 1
ATOM 1573 O O . CYS A 1 204 ? -31.291 25.846 33.573 1.00 73.94 204 CYS A O 1
ATOM 1575 N N . GLU A 1 205 ? -30.401 27.121 35.202 1.00 60.44 205 GLU A N 1
ATOM 1576 C CA . GLU A 1 205 ? -31.313 26.705 36.263 1.00 60.44 205 GLU A CA 1
ATOM 1577 C C . GLU A 1 205 ? -32.413 27.767 36.457 1.00 60.44 205 GLU A C 1
ATOM 1579 O O . GLU A 1 205 ? -32.150 28.964 36.298 1.00 60.44 205 GLU A O 1
ATOM 1584 N N . PRO A 1 206 ? -33.657 27.372 36.781 1.00 57.97 206 PRO A N 1
ATOM 1585 C CA . PRO A 1 206 ? -34.724 28.328 37.059 1.00 57.97 206 PRO A CA 1
ATOM 1586 C C . PRO A 1 206 ? -34.420 29.115 38.342 1.00 57.97 206 PRO A C 1
ATOM 1588 O O . PRO A 1 206 ? -34.123 28.537 39.388 1.00 57.97 206 PRO A O 1
ATOM 1591 N N . VAL A 1 207 ? -34.516 30.445 38.275 1.00 49.56 207 VAL A N 1
ATOM 1592 C CA . VAL A 1 207 ? -34.245 31.326 39.419 1.00 49.56 207 VAL A CA 1
ATOM 1593 C C . VAL A 1 207 ? -35.558 31.635 40.151 1.00 49.56 207 VAL A C 1
ATOM 1595 O O . VAL A 1 207 ? -36.342 32.473 39.715 1.00 49.56 207 VAL A O 1
ATOM 1598 N N . GLY A 1 208 ? -35.788 30.985 41.296 1.00 62.06 208 GLY A N 1
ATOM 1599 C CA . GLY A 1 208 ? -36.912 31.277 42.205 1.00 62.06 208 GLY A CA 1
ATOM 1600 C C . GLY A 1 208 ? -38.234 30.553 41.889 1.00 62.06 208 GLY A C 1
ATOM 1601 O O . GLY A 1 208 ? -38.271 29.607 41.111 1.00 62.06 208 GLY A O 1
ATOM 1602 N N . GLU A 1 209 ? -39.336 30.974 42.531 1.00 59.00 209 GLU A N 1
ATOM 1603 C CA . GLU A 1 209 ? -40.670 30.334 42.418 1.00 59.00 209 GLU A CA 1
ATOM 1604 C C . GLU A 1 209 ? -41.394 30.613 41.088 1.00 59.00 209 GLU A C 1
ATOM 1606 O O . GLU A 1 209 ? -42.454 30.048 40.815 1.00 59.00 209 GLU A O 1
ATOM 1611 N N . THR A 1 210 ? -40.843 31.477 40.238 1.00 57.22 210 THR A N 1
ATOM 1612 C CA . THR A 1 210 ? -41.378 31.723 38.900 1.00 57.22 210 THR A CA 1
ATOM 1613 C C . THR A 1 210 ? -40.598 30.891 37.893 1.00 57.22 210 THR A C 1
ATOM 1615 O O . THR A 1 210 ? -39.384 31.031 37.801 1.00 57.22 210 THR A O 1
ATOM 1618 N N . ASN A 1 211 ? -41.293 30.076 37.094 1.00 57.12 211 ASN A N 1
ATOM 1619 C CA . ASN A 1 211 ? -40.738 29.225 36.022 1.00 57.12 211 ASN A CA 1
ATOM 1620 C C . ASN A 1 211 ? -40.087 30.013 34.854 1.00 57.12 211 ASN A C 1
ATOM 1622 O O . ASN A 1 211 ? -40.041 29.528 33.725 1.00 57.12 211 ASN A O 1
ATOM 1626 N N . VAL A 1 212 ? -39.643 31.247 35.088 1.00 55.16 212 VAL A N 1
ATOM 1627 C CA . VAL A 1 212 ? -39.003 32.117 34.106 1.00 55.16 212 VAL A CA 1
ATOM 1628 C C . VAL A 1 212 ? -37.494 31.960 34.268 1.00 55.16 212 VAL A C 1
ATOM 1630 O O . VAL A 1 212 ? -36.903 32.475 35.213 1.00 55.16 212 VAL A O 1
ATOM 1633 N N . ALA A 1 213 ? -36.873 31.210 33.359 1.00 58.22 213 ALA A N 1
ATOM 1634 C CA . ALA A 1 213 ? -35.423 31.168 33.225 1.00 58.22 213 ALA A CA 1
ATOM 1635 C C . ALA A 1 213 ? -34.992 32.356 32.354 1.00 58.22 213 ALA A C 1
ATOM 1637 O O . ALA A 1 213 ? -35.129 32.312 31.133 1.00 58.22 213 ALA A O 1
ATOM 1638 N N . ASP A 1 214 ? -34.519 33.431 32.982 1.00 59.41 214 ASP A N 1
ATOM 1639 C CA . ASP A 1 214 ? -34.043 34.629 32.284 1.00 59.41 214 ASP A CA 1
ATOM 1640 C C . ASP A 1 214 ? -32.609 34.383 31.789 1.00 59.41 214 ASP A C 1
ATOM 1642 O O . ASP A 1 214 ? -31.627 34.799 32.405 1.00 59.41 214 ASP A O 1
ATOM 1646 N N . CYS A 1 215 ? -32.478 33.555 30.748 1.00 68.88 215 CYS A N 1
ATOM 1647 C CA . CYS A 1 215 ? -31.187 33.043 30.310 1.00 68.88 215 CYS A CA 1
ATOM 1648 C C . CYS A 1 215 ? -30.814 33.513 28.910 1.00 68.88 215 CYS A C 1
ATOM 1650 O O . CYS A 1 215 ? -31.456 33.161 27.921 1.00 68.88 215 CYS A O 1
ATOM 1652 N N . ASN A 1 216 ? -29.716 34.263 28.829 1.00 68.06 216 ASN A N 1
ATOM 1653 C CA . ASN A 1 216 ? -29.240 34.862 27.591 1.00 68.06 216 ASN A CA 1
ATOM 1654 C C . ASN A 1 216 ? -28.183 34.004 26.866 1.00 68.06 216 ASN A C 1
ATOM 1656 O O . ASN A 1 216 ? -27.134 34.486 26.440 1.00 68.06 216 ASN A O 1
ATOM 1660 N N . CYS A 1 217 ? -28.440 32.697 26.753 1.00 76.00 217 CYS A N 1
ATOM 1661 C CA . CYS A 1 217 ? -27.531 31.771 26.068 1.00 76.00 217 CYS A CA 1
ATOM 1662 C C . CYS A 1 217 ? -27.350 32.114 24.586 1.00 76.00 217 CYS A C 1
ATOM 1664 O O . CYS A 1 217 ? -26.314 31.793 24.013 1.00 76.00 217 CYS A O 1
ATOM 1666 N N . ASN A 1 218 ? -28.364 32.725 23.969 1.00 74.62 218 ASN A N 1
ATOM 1667 C CA . ASN A 1 218 ? -28.350 33.028 22.545 1.00 74.62 218 ASN A CA 1
ATOM 1668 C C . ASN A 1 218 ? -27.382 34.173 22.217 1.00 74.62 218 ASN A C 1
ATOM 1670 O O . ASN A 1 218 ? -26.619 34.050 21.264 1.00 74.62 218 ASN A O 1
ATOM 1674 N N . ASP A 1 219 ? -27.342 35.228 23.039 1.00 76.31 219 ASP A N 1
ATOM 1675 C CA . ASP A 1 219 ? -26.389 36.326 22.838 1.00 76.31 219 ASP A CA 1
ATOM 1676 C C . ASP A 1 219 ? -24.954 35.868 23.127 1.00 76.31 219 ASP A C 1
ATOM 1678 O O . ASP A 1 219 ? -24.037 36.245 22.407 1.00 76.31 219 ASP A O 1
ATOM 1682 N N . TYR A 1 220 ? -24.756 34.986 24.116 1.00 73.50 220 TYR A N 1
ATOM 1683 C CA . TYR A 1 220 ? -23.434 34.418 24.398 1.00 73.50 220 TYR A CA 1
ATOM 1684 C C . TYR A 1 220 ? -22.949 33.478 23.285 1.00 73.50 220 TYR A C 1
ATOM 1686 O O . TYR A 1 220 ? -21.798 33.552 22.866 1.00 73.50 220 TYR A O 1
ATOM 1694 N N . ALA A 1 221 ? -23.820 32.606 22.765 1.00 75.06 221 ALA A N 1
ATOM 1695 C CA . ALA A 1 221 ? -23.479 31.724 21.649 1.00 75.06 221 ALA A CA 1
ATOM 1696 C C . ALA A 1 221 ? -23.177 32.507 20.357 1.00 75.06 221 ALA A C 1
ATOM 1698 O O . ALA A 1 221 ? -22.354 32.061 19.560 1.00 75.06 221 ALA A O 1
ATOM 1699 N N . ALA A 1 222 ? -23.788 33.684 20.174 1.00 73.94 222 ALA A N 1
ATOM 1700 C CA . ALA A 1 222 ? -23.544 34.561 19.031 1.00 73.94 222 ALA A CA 1
ATOM 1701 C C . ALA A 1 222 ? -22.141 35.202 19.018 1.00 73.94 222 ALA A C 1
ATOM 1703 O O . ALA A 1 222 ? -21.707 35.669 17.968 1.00 73.94 222 ALA A O 1
ATOM 1704 N N . GLU A 1 223 ? -21.416 35.203 20.143 1.00 78.62 223 GLU A N 1
ATOM 1705 C CA . GLU A 1 223 ? -20.030 35.694 20.214 1.00 78.62 223 GLU A CA 1
ATOM 1706 C C . GLU A 1 223 ? -18.998 34.676 19.695 1.00 78.62 223 GLU A C 1
ATOM 1708 O O . GLU A 1 223 ? -17.834 35.022 19.483 1.00 78.62 223 GLU A O 1
ATOM 1713 N N . PHE A 1 224 ? -19.389 33.413 19.489 1.00 75.44 224 PHE A N 1
ATOM 1714 C CA . PHE A 1 224 ? -18.470 32.375 19.030 1.00 75.44 224 PHE A CA 1
ATOM 1715 C C . PHE A 1 224 ? -18.295 32.413 17.512 1.00 75.44 224 PHE A C 1
ATOM 1717 O O . PHE A 1 224 ? -19.231 32.203 16.742 1.00 75.44 224 PHE A O 1
ATOM 1724 N N . GLU A 1 225 ? -17.049 32.585 17.079 1.00 71.81 225 GLU A N 1
ATOM 1725 C CA . GLU A 1 225 ? -16.665 32.481 15.674 1.00 71.81 225 GLU A CA 1
ATOM 1726 C C . GLU A 1 225 ? -16.156 31.073 15.339 1.00 71.81 225 GLU A C 1
ATOM 1728 O O . GLU A 1 225 ? -15.418 30.439 16.100 1.00 71.81 225 GLU A O 1
ATOM 1733 N N . ARG A 1 226 ? -16.521 30.570 14.156 1.00 64.94 226 ARG A N 1
ATOM 1734 C CA . ARG A 1 226 ? -16.059 29.265 13.672 1.00 64.94 226 ARG A CA 1
ATOM 1735 C C . ARG A 1 226 ? -14.604 29.350 13.206 1.00 64.94 226 ARG A C 1
ATOM 1737 O O . ARG A 1 226 ? -14.289 30.053 12.249 1.00 64.94 226 ARG A O 1
ATOM 1744 N N . VAL A 1 227 ? -13.731 28.554 13.818 1.00 73.75 227 VAL A N 1
ATOM 1745 C CA . VAL A 1 227 ? -12.325 28.422 13.407 1.00 73.75 227 VAL A CA 1
ATOM 1746 C C . VAL A 1 227 ? -12.198 27.339 12.331 1.00 73.75 227 VAL A C 1
ATOM 1748 O O . VAL A 1 227 ? -12.752 26.251 12.473 1.00 73.75 227 VAL A O 1
ATOM 1751 N N . ALA A 1 228 ? -11.472 27.625 11.247 1.00 55.28 228 ALA A N 1
ATOM 1752 C CA . ALA A 1 228 ? -11.156 26.623 10.229 1.00 55.28 228 ALA A CA 1
ATOM 1753 C C . ALA A 1 228 ? -10.182 25.568 10.783 1.00 55.28 228 ALA A C 1
ATOM 1755 O O . ALA A 1 228 ? -9.237 25.913 11.495 1.00 55.28 228 ALA A O 1
ATOM 1756 N N . ASP A 1 229 ? -10.369 24.299 10.411 1.00 54.19 229 ASP A N 1
ATOM 1757 C CA . ASP A 1 229 ? -9.447 23.219 10.774 1.00 54.19 229 ASP A CA 1
ATOM 1758 C C . ASP A 1 229 ? -8.040 23.524 10.234 1.00 54.19 229 ASP A C 1
ATOM 1760 O O . ASP A 1 229 ? -7.761 23.381 9.041 1.00 54.19 229 ASP A O 1
ATOM 1764 N N . GLN A 1 230 ? -7.121 23.940 11.108 1.00 40.91 230 GLN A N 1
ATOM 1765 C CA . GLN A 1 230 ? -5.713 24.024 10.746 1.00 40.91 230 GLN A CA 1
ATOM 1766 C C . GLN A 1 230 ? -5.144 22.607 10.668 1.00 40.91 230 GLN A C 1
ATOM 1768 O O . GLN A 1 230 ? -4.805 21.978 11.673 1.00 40.91 230 GLN A O 1
ATOM 1773 N N . ALA A 1 231 ? -5.030 22.093 9.446 1.00 42.81 231 ALA A N 1
ATOM 1774 C CA . ALA A 1 231 ? -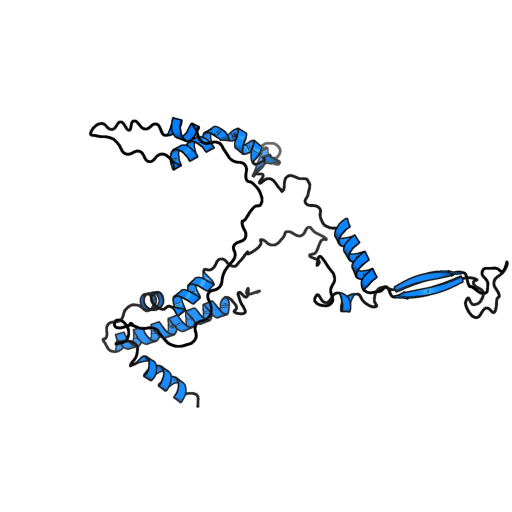4.300 20.871 9.172 1.00 42.81 231 ALA A CA 1
ATOM 1775 C C . ALA A 1 231 ? -2.810 21.060 9.520 1.00 42.81 231 ALA A C 1
ATOM 1777 O O . ALA A 1 231 ? -2.042 21.621 8.743 1.00 42.81 231 ALA A O 1
ATOM 1778 N N . GLY A 1 232 ? -2.397 20.533 10.676 1.00 48.19 232 GLY A N 1
ATOM 1779 C CA . GLY A 1 232 ? -1.005 20.174 10.946 1.00 48.19 232 GLY A CA 1
ATOM 1780 C C . GLY A 1 232 ? -0.194 21.130 11.819 1.00 48.19 232 GLY A C 1
ATOM 1781 O O . GLY A 1 232 ? 0.746 21.751 11.342 1.00 48.19 232 GLY A O 1
ATOM 1782 N N . GLN A 1 233 ? -0.412 21.089 13.136 1.00 32.62 233 GLN A N 1
ATOM 1783 C CA . GLN A 1 233 ? 0.689 21.281 14.086 1.00 32.62 233 GLN A CA 1
ATOM 1784 C C . GLN A 1 233 ? 0.416 20.500 15.379 1.00 32.62 233 GLN A C 1
ATOM 1786 O O . GLN A 1 233 ? -0.181 20.997 16.327 1.00 32.62 233 GLN A O 1
ATOM 1791 N N . ARG A 1 234 ? 0.844 19.233 15.424 1.00 31.86 234 ARG A N 1
ATOM 1792 C CA . ARG A 1 234 ? 0.957 18.500 16.692 1.00 31.86 234 ARG A CA 1
ATOM 1793 C C . ARG A 1 234 ? 2.300 18.913 17.310 1.00 31.86 234 ARG A C 1
ATOM 1795 O O . ARG A 1 234 ? 3.322 18.646 16.674 1.00 31.86 234 ARG A O 1
ATOM 1802 N N . PRO A 1 235 ? 2.354 19.579 18.478 1.00 36.97 235 PRO A N 1
ATOM 1803 C CA . PRO A 1 235 ? 3.633 19.828 19.133 1.00 36.97 235 PRO A CA 1
ATOM 1804 C C . PRO A 1 235 ? 4.304 18.481 19.458 1.00 36.97 235 PRO A C 1
ATOM 1806 O O . PRO A 1 235 ? 3.600 17.500 19.731 1.00 36.97 235 PRO A O 1
ATOM 1809 N N . PRO A 1 236 ? 5.645 18.390 19.385 1.00 35.72 236 PRO A N 1
ATOM 1810 C CA . PRO A 1 236 ? 6.350 17.140 19.623 1.00 35.72 236 PRO A CA 1
ATOM 1811 C C . PRO A 1 236 ? 6.098 16.680 21.060 1.00 35.72 236 PRO A C 1
ATOM 1813 O O . PRO A 1 236 ? 6.492 17.340 22.017 1.00 35.72 236 PRO A O 1
ATOM 1816 N N . VAL A 1 237 ? 5.434 15.534 21.207 1.00 38.06 237 VAL A N 1
ATOM 1817 C CA . VAL A 1 237 ? 5.324 14.845 22.492 1.00 38.06 237 VAL A CA 1
ATOM 1818 C C . VAL A 1 237 ? 6.659 14.147 22.734 1.00 38.06 237 VAL A C 1
ATOM 1820 O O . VAL A 1 237 ? 6.912 13.066 22.204 1.00 38.06 237 VAL A O 1
ATOM 1823 N N . THR A 1 238 ? 7.542 14.776 23.503 1.00 33.03 238 THR A N 1
ATOM 1824 C CA . THR A 1 238 ? 8.730 14.119 24.054 1.00 33.03 238 THR A CA 1
ATOM 1825 C C . THR A 1 238 ? 8.276 13.167 25.155 1.00 33.03 238 THR A C 1
ATOM 1827 O O . THR A 1 238 ? 7.979 13.577 26.274 1.00 33.03 238 THR A O 1
ATOM 1830 N N . VAL A 1 239 ? 8.200 11.877 24.836 1.00 33.53 239 VAL A N 1
ATOM 1831 C CA . VAL A 1 239 ? 8.022 10.829 25.844 1.00 33.53 239 VAL A CA 1
ATOM 1832 C C . VAL A 1 239 ? 9.368 10.628 26.539 1.00 33.53 239 VAL A C 1
ATOM 1834 O O . VAL A 1 239 ? 10.262 9.978 26.001 1.00 33.53 239 VAL A O 1
ATOM 1837 N N . ILE A 1 240 ? 9.529 11.215 27.724 1.00 37.06 240 ILE A N 1
ATOM 1838 C CA . ILE A 1 240 ? 10.613 10.856 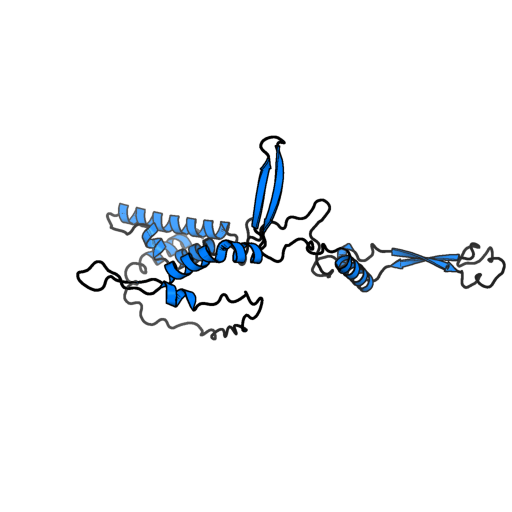28.642 1.00 37.06 240 ILE A CA 1
ATOM 1839 C C . ILE A 1 240 ? 10.162 9.581 29.359 1.00 37.06 240 ILE A C 1
ATOM 1841 O O . ILE A 1 240 ? 9.270 9.620 30.204 1.00 37.06 240 ILE A O 1
ATOM 1845 N N . LEU A 1 241 ? 10.741 8.440 28.984 1.00 31.81 241 LEU A N 1
ATOM 1846 C CA . LEU A 1 241 ? 10.570 7.186 29.716 1.00 31.81 241 LEU A CA 1
ATOM 1847 C C . LEU A 1 241 ? 11.301 7.305 31.065 1.00 31.81 241 LEU A C 1
ATOM 1849 O O . LEU A 1 241 ? 12.493 7.618 31.058 1.00 31.81 241 LEU A O 1
ATOM 1853 N N . PRO A 1 242 ? 10.643 7.071 32.215 1.00 31.34 242 PRO A N 1
ATOM 1854 C CA . PRO A 1 242 ? 11.352 6.996 33.484 1.00 31.34 242 PRO A CA 1
ATOM 1855 C C . PRO A 1 242 ? 12.237 5.742 33.525 1.00 31.34 242 PRO A C 1
ATOM 1857 O O . PRO A 1 242 ? 11.844 4.669 33.059 1.00 31.34 242 PRO A O 1
ATOM 1860 N N . ASP A 1 243 ? 13.435 5.896 34.091 1.00 34.59 243 ASP A N 1
ATOM 1861 C CA . ASP A 1 243 ? 14.422 4.829 34.244 1.00 34.59 243 ASP A CA 1
ATOM 1862 C C . ASP A 1 243 ? 13.841 3.597 34.947 1.00 34.59 243 ASP A C 1
ATOM 1864 O O . ASP A 1 243 ? 13.169 3.687 35.981 1.00 34.59 243 ASP A O 1
ATOM 1868 N N . ARG A 1 244 ? 14.168 2.419 34.402 1.00 32.78 244 ARG A N 1
ATOM 1869 C CA . ARG A 1 244 ? 13.891 1.124 35.028 1.00 32.78 244 ARG A CA 1
ATOM 1870 C C . ARG A 1 244 ? 14.625 1.044 36.368 1.00 32.78 244 ARG A C 1
ATOM 1872 O O . ARG A 1 244 ? 15.822 0.763 36.403 1.00 32.78 244 ARG A O 1
ATOM 1879 N N . LYS A 1 245 ? 13.910 1.237 37.477 1.00 32.91 245 LYS A N 1
ATOM 1880 C CA . LYS A 1 245 ? 14.395 0.805 38.794 1.00 32.91 245 LYS A CA 1
ATOM 1881 C C . LYS A 1 245 ? 14.258 -0.716 38.903 1.00 32.91 245 LYS A C 1
ATOM 1883 O O . LYS A 1 245 ? 13.239 -1.281 38.515 1.00 32.91 245 LYS A O 1
ATOM 1888 N N . GLY A 1 246 ? 15.341 -1.350 39.354 1.00 37.00 246 GLY A N 1
ATOM 1889 C CA . GLY A 1 246 ? 15.490 -2.796 39.519 1.00 37.00 246 GLY A CA 1
ATOM 1890 C C . GLY A 1 246 ? 14.597 -3.411 40.610 1.00 37.00 246 GLY A C 1
ATOM 1891 O O . GLY A 1 246 ? 13.707 -2.745 41.137 1.00 37.00 246 GLY A O 1
ATOM 1892 N N . PRO A 1 247 ? 14.805 -4.703 40.923 1.00 41.78 247 PRO A N 1
ATOM 1893 C CA . PRO A 1 247 ? 13.849 -5.523 41.656 1.00 41.78 247 PRO A CA 1
ATOM 1894 C C . PRO A 1 247 ? 13.857 -5.214 43.160 1.00 41.78 247 PRO A C 1
ATOM 1896 O O . PRO A 1 247 ? 14.908 -4.927 43.724 1.00 41.78 247 PRO A O 1
ATOM 1899 N N . HIS A 1 248 ? 12.686 -5.378 43.784 1.00 39.06 248 HIS A N 1
ATOM 1900 C CA . HIS A 1 248 ? 12.345 -5.160 45.200 1.00 39.06 248 HIS A CA 1
ATOM 1901 C C . HIS A 1 248 ? 12.157 -3.708 45.661 1.00 39.06 248 HIS A C 1
ATOM 1903 O O . HIS A 1 248 ? 13.104 -3.035 46.039 1.00 39.06 248 HIS A O 1
ATOM 1909 N N . GLU A 1 249 ? 10.890 -3.291 45.745 1.00 31.42 249 GLU A N 1
ATOM 1910 C CA . GLU A 1 249 ? 10.254 -2.817 46.988 1.00 31.42 249 GLU A CA 1
ATOM 1911 C C . GLU A 1 249 ? 8.788 -2.469 46.687 1.00 31.42 249 GLU A C 1
ATOM 1913 O O . GLU A 1 249 ? 8.483 -1.402 46.163 1.00 31.42 249 GLU A O 1
ATOM 1918 N N . TYR A 1 250 ? 7.861 -3.369 47.024 1.00 33.34 250 TYR A N 1
ATOM 1919 C CA . TYR A 1 250 ? 6.490 -2.963 47.328 1.00 33.34 250 TYR A CA 1
ATOM 1920 C C . TYR A 1 250 ? 6.300 -3.173 48.825 1.00 33.34 250 TYR A C 1
ATOM 1922 O O . TYR A 1 250 ? 6.225 -4.302 49.310 1.00 33.34 250 TYR A O 1
ATOM 1930 N N . ARG A 1 251 ? 6.316 -2.060 49.557 1.00 35.09 251 ARG A N 1
ATOM 1931 C CA . ARG A 1 251 ? 5.871 -1.991 50.942 1.00 35.09 251 ARG A CA 1
ATOM 1932 C C . ARG A 1 251 ? 4.351 -1.829 50.932 1.00 35.09 251 ARG A C 1
ATOM 1934 O O . ARG A 1 251 ? 3.824 -1.001 50.197 1.00 35.09 251 ARG A O 1
ATOM 1941 N N . ASP A 1 252 ? 3.723 -2.636 51.777 1.00 40.28 252 ASP A N 1
ATOM 1942 C CA . ASP A 1 252 ? 2.350 -2.554 52.281 1.00 40.28 252 ASP A CA 1
ATOM 1943 C C . ASP A 1 252 ? 1.221 -3.105 51.388 1.00 40.28 252 ASP A C 1
ATOM 1945 O O . ASP A 1 252 ? 0.505 -2.388 50.695 1.00 40.28 252 ASP A O 1
ATOM 1949 N N . ALA A 1 253 ? 1.004 -4.422 51.513 1.00 35.94 253 ALA A N 1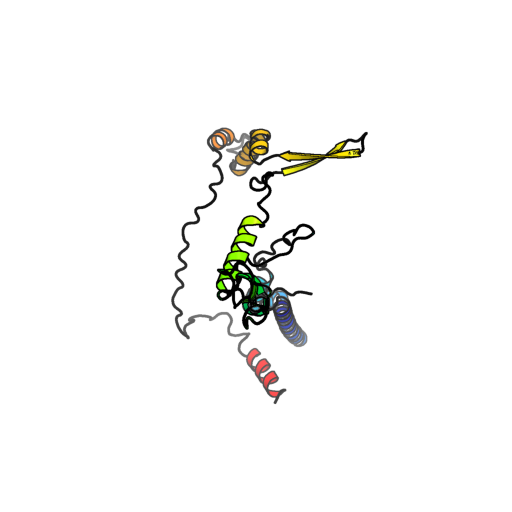
ATOM 1950 C CA . ALA A 1 253 ? -0.209 -5.135 51.103 1.00 35.94 253 ALA A CA 1
ATOM 1951 C C . ALA A 1 253 ? -0.742 -5.990 52.271 1.00 35.94 253 ALA A C 1
ATOM 1953 O O . ALA A 1 253 ? -0.726 -7.217 52.232 1.00 35.94 253 ALA A O 1
ATOM 1954 N N . SER A 1 254 ? -1.211 -5.350 53.342 1.00 39.94 254 SER A N 1
ATOM 1955 C CA . SER A 1 254 ? -1.772 -6.036 54.518 1.00 39.94 254 SER A CA 1
ATOM 1956 C C . SER A 1 254 ? -3.269 -6.376 54.406 1.00 39.94 254 SER A C 1
ATOM 1958 O O . SER A 1 254 ? -3.904 -6.617 55.429 1.00 39.94 254 SER A O 1
ATOM 1960 N N . TYR A 1 255 ? -3.859 -6.433 53.202 1.00 38.00 255 TYR A N 1
ATOM 1961 C CA . TYR A 1 255 ? -5.307 -6.681 53.067 1.00 38.00 255 TYR A CA 1
ATOM 1962 C C . TYR A 1 255 ? -5.736 -7.795 52.093 1.00 38.00 255 TYR A C 1
ATOM 1964 O O . TYR A 1 255 ? -6.911 -8.137 52.051 1.00 38.00 255 TYR A O 1
ATOM 1972 N N . THR A 1 256 ? -4.826 -8.440 51.356 1.00 37.28 256 THR A N 1
ATOM 1973 C CA . THR A 1 256 ? -5.205 -9.524 50.413 1.00 37.28 256 THR A CA 1
ATOM 1974 C C . THR A 1 256 ? -4.428 -10.829 50.588 1.00 37.28 256 THR A C 1
ATOM 1976 O O . THR A 1 256 ? -4.668 -11.794 49.864 1.00 37.28 256 THR A O 1
ATOM 1979 N N . GLN A 1 257 ? -3.522 -10.910 51.566 1.00 39.69 257 GLN A N 1
ATOM 1980 C CA . GLN A 1 257 ? -2.535 -11.992 51.621 1.00 39.69 257 GLN A CA 1
ATOM 1981 C C . GLN A 1 257 ? -2.951 -13.233 52.429 1.00 39.69 257 GLN A C 1
ATOM 1983 O O . GLN A 1 257 ? -2.238 -14.232 52.396 1.00 39.69 257 GLN A O 1
ATOM 1988 N N . THR A 1 258 ? -4.096 -13.228 53.116 1.00 39.28 258 THR A N 1
ATOM 1989 C CA . THR A 1 258 ? -4.444 -14.337 54.026 1.00 39.28 258 THR A CA 1
ATOM 1990 C C . THR A 1 258 ? -5.305 -15.435 53.394 1.00 39.28 258 THR A C 1
ATOM 1992 O O . THR A 1 258 ? -5.275 -16.553 53.894 1.00 39.28 258 THR A O 1
ATOM 1995 N N . CYS A 1 259 ? -6.007 -15.175 52.282 1.00 35.94 259 CYS A N 1
ATOM 1996 C CA . CYS A 1 259 ? -6.846 -16.198 51.629 1.00 35.94 259 CYS A CA 1
ATOM 1997 C C . CYS A 1 259 ? -6.222 -16.829 50.373 1.00 35.94 259 CYS A C 1
ATOM 1999 O O . CYS A 1 259 ? -6.579 -17.949 50.036 1.00 35.94 259 CYS A O 1
ATOM 2001 N N . MET A 1 260 ? -5.279 -16.167 49.688 1.00 38.94 260 MET A N 1
ATOM 2002 C CA . MET A 1 260 ? -4.733 -16.675 48.412 1.00 38.94 260 MET A CA 1
ATOM 2003 C C . MET A 1 260 ? -3.339 -17.317 48.504 1.00 38.94 260 MET A C 1
ATOM 2005 O O . MET A 1 260 ? -2.936 -18.019 47.582 1.00 38.94 260 MET A O 1
ATOM 2009 N N . ALA A 1 261 ? -2.587 -17.118 49.591 1.00 44.06 261 ALA A N 1
ATOM 2010 C CA . ALA A 1 261 ? -1.180 -17.537 49.637 1.00 44.06 261 ALA A CA 1
ATOM 2011 C C . ALA A 1 261 ? -0.954 -19.001 50.065 1.00 44.06 261 ALA A C 1
ATOM 2013 O O . ALA A 1 261 ? 0.046 -19.602 49.670 1.00 44.06 261 ALA A O 1
ATOM 2014 N N . ASN A 1 262 ? -1.862 -19.596 50.845 1.00 45.19 262 ASN A N 1
ATOM 2015 C CA . ASN A 1 262 ? -1.591 -20.896 51.472 1.00 45.19 262 ASN A CA 1
ATOM 2016 C C . ASN A 1 262 ? -2.123 -22.095 50.669 1.00 45.19 262 ASN A C 1
ATOM 2018 O O . ASN A 1 262 ? -1.552 -23.177 50.763 1.00 45.19 262 ASN A O 1
ATOM 2022 N N . GLU A 1 263 ? -3.142 -21.909 49.825 1.00 41.66 263 GLU A N 1
ATOM 2023 C CA . GLU A 1 263 ? -3.742 -23.006 49.041 1.00 41.66 263 GLU A CA 1
ATOM 2024 C C . GLU A 1 263 ? -3.314 -22.998 47.563 1.00 41.66 263 GLU A C 1
ATOM 2026 O O . GLU A 1 263 ? -3.227 -24.051 46.930 1.00 41.66 263 GLU A O 1
ATOM 2031 N N . TRP A 1 264 ? -2.932 -21.837 47.015 1.00 42.72 264 TRP A N 1
ATOM 2032 C CA . TRP A 1 264 ? -2.473 -21.721 45.625 1.00 42.72 264 TRP A CA 1
ATOM 2033 C C . TRP A 1 264 ? -1.123 -22.413 45.387 1.00 42.72 264 TRP A C 1
ATOM 2035 O O . TRP A 1 264 ? -0.930 -23.077 44.368 1.00 42.72 264 TRP A O 1
ATOM 2045 N N . ASN A 1 265 ? -0.203 -22.328 46.354 1.00 45.53 265 ASN A N 1
ATOM 2046 C CA . ASN A 1 265 ? 1.085 -23.024 46.277 1.00 45.53 265 ASN A CA 1
ATOM 2047 C C . ASN A 1 265 ? 0.918 -24.551 46.367 1.00 45.53 265 ASN A C 1
ATOM 2049 O O . ASN A 1 265 ? 1.596 -25.277 45.646 1.00 45.53 265 ASN A O 1
ATOM 2053 N N . ALA A 1 266 ? -0.056 -25.041 47.144 1.00 43.00 266 ALA A N 1
ATOM 2054 C CA . ALA A 1 266 ? -0.384 -26.468 47.201 1.00 43.00 266 ALA A CA 1
ATOM 2055 C C . ALA A 1 266 ? -0.975 -26.987 45.874 1.00 43.00 266 ALA A C 1
ATOM 2057 O O . ALA A 1 266 ? -0.720 -28.125 45.479 1.00 43.00 266 ALA A O 1
ATOM 2058 N N . CYS A 1 267 ? -1.723 -26.143 45.156 1.00 37.81 267 CYS A N 1
ATOM 2059 C CA . CYS A 1 267 ? -2.283 -26.478 43.849 1.00 37.81 267 CYS A CA 1
ATOM 2060 C C . CYS A 1 267 ? -1.213 -26.491 42.741 1.00 37.81 267 CYS A C 1
ATOM 2062 O O . CYS A 1 267 ? -1.219 -27.377 41.888 1.00 37.81 267 CYS A O 1
ATOM 2064 N N . ILE A 1 268 ? -0.244 -25.567 42.786 1.00 41.81 268 ILE A N 1
ATOM 2065 C CA . ILE A 1 268 ? 0.896 -25.566 41.857 1.00 41.81 268 ILE A CA 1
ATOM 2066 C C . ILE A 1 268 ? 1.819 -26.767 42.108 1.00 41.81 268 ILE A C 1
ATOM 2068 O O . ILE A 1 268 ? 2.147 -27.464 41.149 1.00 41.81 268 ILE A O 1
ATOM 2072 N N . ASP A 1 269 ? 2.154 -27.091 43.361 1.00 43.12 269 ASP A N 1
ATOM 2073 C CA . ASP A 1 269 ? 3.024 -28.237 43.676 1.00 43.12 269 ASP A CA 1
ATOM 2074 C C . ASP A 1 269 ? 2.407 -29.589 43.265 1.00 43.12 269 ASP A C 1
ATOM 2076 O O . ASP A 1 269 ? 3.120 -30.504 42.839 1.00 43.12 269 ASP A O 1
ATOM 2080 N N . ALA A 1 270 ? 1.075 -29.708 43.295 1.00 38.09 270 ALA A N 1
ATOM 2081 C CA . ALA A 1 270 ? 0.361 -30.890 42.811 1.00 38.09 270 ALA A CA 1
ATOM 2082 C C . ALA A 1 270 ? 0.408 -31.052 41.275 1.00 38.09 270 ALA A C 1
ATOM 2084 O O . ALA A 1 270 ? 0.325 -32.175 40.769 1.00 38.09 270 ALA A O 1
ATOM 2085 N N . ILE A 1 271 ? 0.561 -29.957 40.522 1.00 40.28 271 ILE A N 1
ATOM 2086 C CA . ILE A 1 271 ? 0.658 -29.978 39.054 1.00 40.28 271 ILE A CA 1
ATOM 2087 C C . ILE A 1 271 ? 2.073 -30.374 38.612 1.00 40.28 271 ILE A C 1
ATOM 2089 O O . ILE A 1 271 ? 2.222 -31.136 37.652 1.00 40.28 271 ILE A O 1
ATOM 2093 N N . THR A 1 272 ? 3.108 -29.942 39.336 1.00 41.72 272 THR A N 1
ATOM 2094 C CA . THR A 1 272 ? 4.511 -30.250 39.014 1.00 41.72 272 THR A CA 1
ATOM 2095 C C . THR A 1 272 ? 4.864 -31.726 39.232 1.00 41.72 272 THR A C 1
ATOM 2097 O O . THR A 1 272 ? 5.684 -32.267 38.496 1.00 41.72 272 THR A O 1
ATOM 2100 N N . TYR A 1 273 ? 4.208 -32.419 40.171 1.00 37.03 273 TYR A N 1
ATOM 2101 C CA . TYR A 1 273 ? 4.460 -33.845 40.443 1.00 37.03 273 TYR A CA 1
ATOM 2102 C C . TYR A 1 273 ? 3.775 -34.827 39.478 1.00 37.03 273 TYR A C 1
ATOM 2104 O O . TYR A 1 273 ? 4.045 -36.025 39.540 1.00 37.03 273 TYR A O 1
ATOM 2112 N N . ARG A 1 274 ? 2.892 -34.362 38.582 1.00 35.16 274 ARG A N 1
ATOM 2113 C CA . ARG A 1 274 ? 2.136 -35.237 37.660 1.00 35.16 274 ARG A CA 1
ATOM 2114 C C . ARG A 1 274 ? 2.696 -35.304 36.235 1.00 35.16 274 ARG A C 1
ATOM 2116 O O . ARG A 1 274 ? 2.148 -36.035 35.416 1.00 35.16 274 ARG A O 1
ATOM 2123 N N . TRP A 1 275 ? 3.764 -34.556 35.957 1.00 38.62 275 TRP A N 1
ATOM 2124 C CA . TRP A 1 275 ? 4.460 -34.502 34.664 1.00 38.62 275 TRP A CA 1
ATOM 2125 C C . TRP A 1 275 ? 5.985 -34.662 34.819 1.00 38.62 275 TRP A C 1
ATOM 2127 O O . TRP A 1 275 ? 6.756 -34.020 34.104 1.00 38.62 275 TRP A O 1
ATOM 2137 N N . GLY A 1 276 ? 6.405 -35.507 35.766 1.00 36.25 276 GLY A N 1
ATOM 2138 C CA . GLY A 1 276 ? 7.753 -36.077 35.860 1.00 36.25 276 GLY A CA 1
ATOM 2139 C C . GLY A 1 276 ? 7.728 -37.558 35.522 1.00 36.25 276 GLY A C 1
ATOM 2140 O O . GLY A 1 276 ? 6.774 -38.230 35.977 1.00 36.25 276 GLY A O 1
#

Radius of gyration: 37.16 Å; chains: 1; bounding box: 79×72×102 Å

Foldseek 3Di:
DDFDDDPNAGLVNLVVVLVVLLVVLVVVCVVCVVVVHDDDDSVVVLVPDPSSVVSVCVNPVPPPDPPPPDPADPPDDDDDLFDDVVVVNCVVQFPVDKDKDKDFDPVALPPPFRDCPDPACNRPRIHIDIDGDDPVNVRVVSNVCCVPVPDDPPPPPPVFPKDKDWDADPPPRDIDIDIGGPVRCCVVCVVVVLVVQLVVPDPFDQDPPDNDGPDDSSVVSVPDDDDDDDPDDDDDDPPDDDDDDDDDDDPDDPDPCPPCPPVVVVVVVVVVVVPD

pLDDT: mean 71.21, std 19.89, range [31.34, 94.75]

Sequence (276 aa):
MNNPTIDGLSRKALEQALLAMKRIYQAGYDQIIEAGGQCDTPEYMMAGDPTARELRALLDAPALARQDPVAIPDGYCIMPKRLTAENGAKALLLGEFKVEVTNECPDCGELDEPNEHCEICDGEGEYSQRHTISWDQIKFIYSKAVEGLRLKPHQGISGQEGLTFKYRDPASSEVRIVGLTKAEVEEGMQDTLHEKLTAQLCQCEPVGETNVADCNCNDYAAEFERVADQAGQRPPVTVILPDRKGPHEYRDASYTQTCMANEWNACIDAITYRWG